Protein AF-A0AAV2R2D6-F1 (afdb_monomer_lite)

Foldseek 3Di:
DPPPVVVVVVVVVVVVVVVVVVVVVPPPPPVVLPWAKEAFDDPVCVVVVHRIDTESAKKKWKFWCDPVRDTDIGIYDDYPVCNPPCVQVLDDDPPDPPVTRMDMHIGDHHHPNVPDDDDDPPDPPPPDDDDCPVVVVVDPDPVVVCVVVVPPPPVPVVVVVVVVVVVVVVVVVVVVVVVVVVVVVVVVVVVVVVVVVVVVVVVVVVVVVVVVPPDPPDDDDDDDDDDDDDDPDDDDDDDDDDDDDDDDDDD

Radius of gyration: 40.58 Å; chains: 1; bounding box: 84×56×112 Å

Structure (mmCIF, N/CA/C/O backbone):
data_AF-A0AAV2R2D6-F1
#
_entry.id   AF-A0AAV2R2D6-F1
#
loop_
_atom_site.group_PDB
_atom_site.id
_atom_site.type_symbol
_atom_site.label_atom_id
_atom_site.label_alt_id
_atom_site.label_comp_id
_atom_site.label_asym_id
_atom_site.label_entity_id
_atom_site.label_seq_id
_atom_site.pdbx_PDB_ins_code
_atom_site.Cartn_x
_atom_site.Cartn_y
_atom_site.Cartn_z
_atom_site.occupancy
_atom_site.B_iso_or_equiv
_atom_site.auth_seq_id
_atom_site.auth_comp_id
_atom_site.auth_asym_id
_atom_site.auth_atom_id
_atom_site.pdbx_PDB_model_num
ATOM 1 N N . MET A 1 1 ? -17.865 8.663 60.305 1.00 49.72 1 MET A N 1
ATOM 2 C CA . MET A 1 1 ? -17.189 9.210 59.103 1.00 49.72 1 MET A CA 1
ATOM 3 C C . MET A 1 1 ? -16.262 8.213 58.376 1.00 49.72 1 MET A C 1
ATOM 5 O O . MET A 1 1 ? -15.616 8.616 57.426 1.00 49.72 1 MET A O 1
ATOM 9 N N . LYS A 1 2 ? -16.235 6.907 58.712 1.00 50.75 2 LYS A N 1
ATOM 10 C CA . LYS A 1 2 ? -15.350 5.914 58.053 1.00 50.75 2 LYS A CA 1
ATOM 11 C C . LYS A 1 2 ? -15.882 5.314 56.734 1.00 50.75 2 LYS A C 1
ATOM 13 O O . LYS A 1 2 ? -15.111 4.752 55.972 1.00 50.75 2 LYS A O 1
ATOM 18 N N . ASN A 1 3 ? -17.163 5.502 56.407 1.00 47.19 3 ASN A N 1
ATOM 19 C CA . ASN A 1 3 ? -17.785 4.845 55.244 1.00 47.19 3 ASN A CA 1
ATOM 20 C C . ASN A 1 3 ? -17.659 5.631 53.923 1.00 47.19 3 ASN A C 1
ATOM 22 O O . ASN A 1 3 ? -18.169 5.184 52.902 1.00 47.19 3 ASN A O 1
ATOM 26 N N . PHE A 1 4 ? -17.008 6.800 53.921 1.00 48.88 4 PHE A N 1
ATOM 27 C CA . PHE A 1 4 ? -16.837 7.608 52.704 1.00 48.88 4 PHE A CA 1
ATOM 28 C C . PHE A 1 4 ? -15.591 7.226 51.887 1.00 48.88 4 PHE A C 1
ATOM 30 O O . PHE A 1 4 ? -15.548 7.506 50.695 1.00 48.88 4 PHE A O 1
ATOM 37 N N . LEU A 1 5 ? -14.621 6.533 52.494 1.00 51.28 5 LEU A N 1
ATOM 38 C CA . LEU A 1 5 ? -13.375 6.125 51.830 1.00 51.28 5 LEU A CA 1
ATOM 39 C C . LEU A 1 5 ? -13.509 4.852 50.979 1.00 51.28 5 LEU A C 1
ATOM 41 O O . LEU A 1 5 ? -12.667 4.606 50.127 1.00 51.28 5 LEU A O 1
ATOM 45 N N . PHE A 1 6 ? -14.570 4.060 51.159 1.00 50.72 6 PHE A N 1
ATOM 46 C CA . PHE A 1 6 ? -14.743 2.809 50.407 1.00 50.72 6 PHE A CA 1
ATOM 47 C C . PHE A 1 6 ? -15.426 2.991 49.043 1.00 50.72 6 PHE A C 1
ATOM 49 O O . PHE A 1 6 ? -15.303 2.141 48.168 1.00 50.72 6 PHE A O 1
ATOM 56 N N . VAL A 1 7 ? -16.127 4.109 48.832 1.00 53.28 7 VAL A N 1
ATOM 57 C CA . VAL A 1 7 ? -16.885 4.348 47.590 1.00 53.28 7 VAL A CA 1
ATOM 58 C C . VAL A 1 7 ? -15.998 4.937 46.482 1.00 53.28 7 VAL A C 1
ATOM 60 O O . VAL A 1 7 ? -16.280 4.738 45.304 1.00 53.28 7 VAL A O 1
ATOM 63 N N . SER A 1 8 ? -14.886 5.599 46.824 1.00 55.88 8 SER A N 1
ATOM 64 C CA . SER A 1 8 ? -13.966 6.173 45.830 1.00 55.88 8 SER A CA 1
ATOM 65 C C . SER A 1 8 ? -13.139 5.115 45.092 1.00 55.88 8 SER A C 1
ATOM 67 O O . SER A 1 8 ? -12.867 5.287 43.907 1.00 55.88 8 SER A O 1
ATOM 69 N N . GLY A 1 9 ? -12.789 4.000 45.743 1.00 61.91 9 GLY A N 1
ATOM 70 C CA . GLY A 1 9 ? -11.974 2.944 45.130 1.00 61.91 9 GLY A CA 1
ATOM 71 C C . GLY A 1 9 ? -12.671 2.232 43.967 1.00 61.91 9 GLY A C 1
ATOM 72 O O . GLY A 1 9 ? -12.052 1.969 42.940 1.00 61.91 9 GLY A O 1
ATOM 73 N N . SER A 1 10 ? -13.979 1.985 44.081 1.00 69.12 10 SER A N 1
ATOM 74 C CA . SER A 1 10 ? -14.749 1.314 43.022 1.00 69.12 10 SER A CA 1
ATOM 75 C C . SER A 1 10 ? -14.896 2.184 41.769 1.00 69.12 10 SER A C 1
ATOM 77 O O . SER A 1 10 ? -14.828 1.664 40.655 1.00 69.12 10 SER A O 1
ATOM 79 N N . LEU A 1 11 ? -15.011 3.508 41.926 1.00 74.75 11 LEU A N 1
ATOM 80 C CA . LEU A 1 11 ? -15.134 4.420 40.788 1.00 74.75 11 LEU A CA 1
ATOM 81 C C . LEU A 1 11 ? -13.857 4.442 39.933 1.00 74.75 11 LEU A C 1
ATOM 83 O O . LEU A 1 11 ? -13.942 4.445 38.708 1.00 74.75 11 LEU A O 1
ATOM 87 N N . TRP A 1 12 ? -12.684 4.394 40.573 1.00 76.19 12 TRP A N 1
ATOM 88 C CA . TRP A 1 12 ? -11.391 4.336 39.884 1.00 76.19 12 TRP A CA 1
ATOM 89 C C . TRP A 1 12 ? -11.207 3.036 39.098 1.00 76.19 12 TRP A C 1
ATOM 91 O O . TRP A 1 12 ? -10.708 3.072 37.977 1.00 76.19 12 TRP A O 1
ATOM 101 N N . VAL A 1 13 ? -11.667 1.902 39.633 1.00 82.00 13 VAL A N 1
ATOM 102 C CA . VAL A 1 13 ? -11.611 0.610 38.926 1.00 82.00 13 VAL A CA 1
ATOM 103 C C . VAL A 1 13 ? -12.529 0.609 37.699 1.00 82.00 13 VAL A C 1
ATOM 105 O O . VAL A 1 13 ? -12.135 0.127 36.636 1.00 82.00 13 VAL A O 1
ATOM 108 N N . HIS A 1 14 ? -13.724 1.199 37.798 1.00 81.50 14 HIS A N 1
ATOM 109 C CA . HIS A 1 14 ? -14.630 1.335 36.652 1.00 81.50 14 HIS A CA 1
ATOM 110 C C . HIS A 1 14 ? -14.113 2.319 35.594 1.00 81.50 14 HIS A C 1
ATOM 112 O O . HIS A 1 14 ? -14.227 2.046 34.401 1.00 81.50 14 HIS A O 1
ATOM 118 N N . LEU A 1 15 ? -13.473 3.420 36.001 1.00 83.88 15 LEU A N 1
ATOM 119 C CA . LEU A 1 15 ? -12.826 4.348 35.067 1.00 83.88 15 LEU A CA 1
ATOM 120 C C . LEU A 1 15 ? -11.635 3.700 34.352 1.00 83.88 15 LEU A C 1
ATOM 122 O O . LEU A 1 15 ? -11.504 3.844 33.140 1.00 83.88 15 LEU A O 1
ATOM 126 N N . LEU A 1 16 ? -10.798 2.950 35.076 1.00 84.00 16 LEU A N 1
ATOM 127 C CA . LEU A 1 16 ? -9.648 2.250 34.500 1.00 84.00 16 LEU A CA 1
ATOM 128 C C . LEU A 1 16 ? -10.092 1.153 33.523 1.00 84.00 16 LEU A C 1
ATOM 130 O O . LEU A 1 16 ? -9.510 1.007 32.454 1.00 84.00 16 LEU A O 1
ATOM 134 N N . THR A 1 17 ? -11.145 0.403 33.859 1.00 86.25 17 THR A N 1
ATOM 135 C CA . THR A 1 17 ? -11.694 -0.633 32.968 1.00 86.25 17 THR A CA 1
ATOM 136 C C . THR A 1 17 ? -12.357 -0.039 31.732 1.00 86.25 17 THR A C 1
ATOM 138 O O . THR A 1 17 ? -12.144 -0.570 30.648 1.00 86.25 17 THR A O 1
ATOM 141 N N . LEU A 1 18 ? -13.078 1.081 31.844 1.00 86.06 18 LEU A N 1
ATOM 142 C CA . LEU A 1 18 ? -13.613 1.797 30.680 1.00 86.06 18 LEU A CA 1
ATOM 143 C C . LEU A 1 18 ? -12.504 2.391 29.805 1.00 86.06 18 LEU A C 1
ATOM 145 O O . LEU A 1 18 ? -12.594 2.296 28.586 1.00 86.06 18 LEU A O 1
ATOM 149 N N . LEU A 1 19 ? -11.443 2.942 30.400 1.00 86.12 19 LEU A N 1
ATOM 150 C CA . LEU A 1 19 ? -10.283 3.454 29.666 1.00 86.12 19 LEU A CA 1
ATOM 151 C C . LEU A 1 19 ? -9.553 2.328 28.920 1.00 86.12 19 LEU A C 1
ATOM 153 O O . LEU A 1 19 ? -9.234 2.472 27.745 1.00 86.12 19 LEU A O 1
ATOM 157 N N . LEU A 1 20 ? -9.330 1.187 29.577 1.00 83.31 20 LEU A N 1
ATOM 158 C CA . LEU A 1 20 ? -8.730 0.006 28.953 1.00 83.31 20 LEU A CA 1
ATOM 159 C C . LEU A 1 20 ? -9.636 -0.577 27.864 1.00 83.31 20 LEU A C 1
ATOM 161 O O . LEU A 1 20 ? -9.144 -0.961 26.807 1.00 83.31 20 LEU A O 1
ATOM 165 N N . LEU A 1 21 ? -10.953 -0.593 28.076 1.00 84.62 21 LEU A N 1
ATOM 166 C CA . LEU A 1 21 ? -11.917 -1.016 27.065 1.00 84.62 21 LEU A CA 1
ATOM 167 C C . LEU A 1 21 ? -11.911 -0.061 25.864 1.00 84.62 21 LEU A C 1
ATOM 169 O O . LEU A 1 21 ? -11.934 -0.529 24.734 1.00 84.62 21 LEU A O 1
ATOM 173 N N . GLN A 1 22 ? -11.795 1.253 26.077 1.00 82.25 22 GLN A N 1
ATOM 174 C CA . GLN A 1 22 ? -11.615 2.234 25.001 1.00 82.25 22 GLN A CA 1
ATOM 175 C C . GLN A 1 22 ? -10.269 2.074 24.282 1.00 82.25 22 GLN A C 1
ATOM 177 O O . GLN A 1 22 ? -10.226 2.217 23.068 1.00 82.25 22 GLN A O 1
ATOM 182 N N . LEU A 1 23 ? -9.189 1.715 24.981 1.00 77.56 23 LEU A N 1
ATOM 183 C CA . LEU A 1 23 ? -7.892 1.371 24.378 1.00 77.56 23 LEU A CA 1
ATOM 184 C C . LEU A 1 23 ? -7.934 0.084 23.545 1.00 77.56 23 LEU A C 1
ATOM 186 O O . LEU A 1 23 ? -7.229 -0.008 22.545 1.00 77.56 23 LEU A O 1
ATOM 190 N N . MET A 1 24 ? -8.778 -0.877 23.920 1.00 77.62 24 MET A N 1
ATOM 191 C CA . MET A 1 24 ? -9.007 -2.107 23.152 1.00 77.62 24 MET A CA 1
ATOM 192 C C . MET A 1 24 ? -10.008 -1.918 22.000 1.00 77.62 24 MET A C 1
ATOM 194 O O . MET A 1 24 ? -9.921 -2.620 20.997 1.00 77.62 24 MET A O 1
ATOM 198 N N . LEU A 1 25 ? -10.958 -0.987 22.144 1.00 69.00 25 LEU A N 1
ATOM 199 C CA . LEU A 1 25 ? -11.963 -0.636 21.133 1.00 69.00 25 LEU A CA 1
ATOM 200 C C . LEU A 1 25 ? -11.506 0.467 20.181 1.00 69.00 25 LEU A C 1
ATOM 202 O O . LEU A 1 25 ? -12.147 0.658 19.151 1.00 69.00 25 LEU A O 1
ATOM 206 N N . LEU A 1 26 ? -10.422 1.183 20.498 1.00 63.88 26 LEU A N 1
ATOM 207 C CA . LEU A 1 26 ? -9.693 1.990 19.530 1.00 63.88 26 LEU A CA 1
ATOM 208 C C . LEU A 1 26 ? -9.318 1.021 18.409 1.00 63.88 26 LEU A C 1
ATOM 210 O O . LEU A 1 26 ? -8.494 0.134 18.652 1.00 63.88 26 LEU A O 1
ATOM 214 N N . PRO A 1 27 ? -9.952 1.116 17.222 1.00 54.03 27 PRO A N 1
ATOM 215 C CA . PRO A 1 27 ? -9.660 0.207 16.135 1.00 54.03 27 PRO A CA 1
ATOM 216 C C . PRO A 1 27 ? -8.172 0.358 15.895 1.00 54.03 27 PRO A C 1
ATOM 218 O O . PRO A 1 27 ? -7.718 1.438 15.508 1.00 54.03 27 PRO A O 1
ATOM 221 N N . LYS A 1 28 ? -7.414 -0.695 16.234 1.00 48.34 28 LYS A N 1
ATOM 222 C CA . LYS A 1 28 ? -5.985 -0.811 15.958 1.00 48.34 28 LYS A CA 1
ATOM 223 C C . LYS A 1 28 ? -5.874 -0.342 14.530 1.00 48.34 28 LYS A C 1
ATOM 225 O O . LYS A 1 28 ? -6.477 -1.008 13.694 1.00 48.34 28 LYS A O 1
ATOM 230 N N . ARG A 1 29 ? -5.308 0.858 14.318 1.00 45.66 29 ARG A N 1
ATOM 231 C CA . ARG A 1 29 ? -5.421 1.625 13.075 1.00 45.66 29 ARG A CA 1
ATOM 232 C C . ARG A 1 29 ? -5.030 0.659 11.983 1.00 45.66 29 ARG A C 1
ATOM 234 O O . ARG A 1 29 ? -3.848 0.390 11.790 1.00 45.66 29 ARG A O 1
ATOM 241 N N . SER A 1 30 ? -6.042 0.038 11.391 1.00 46.09 30 SER A N 1
ATOM 242 C CA . SER A 1 30 ? -5.882 -0.917 10.330 1.00 46.09 30 SER A CA 1
ATOM 243 C C . SER A 1 30 ? -5.518 0.028 9.224 1.00 46.09 30 SER A C 1
ATOM 245 O O . SER A 1 30 ? -6.387 0.617 8.583 1.00 46.09 30 SER A O 1
ATOM 247 N N . SER A 1 31 ? -4.217 0.286 9.102 1.00 54.03 31 SER A N 1
ATOM 248 C CA . SER A 1 31 ? -3.610 0.516 7.816 1.00 54.03 31 SER A CA 1
ATOM 249 C C . SER A 1 31 ? -4.095 -0.666 7.006 1.00 54.03 31 SER A C 1
ATOM 251 O O . SER A 1 31 ? -3.511 -1.743 7.051 1.00 54.03 31 SER A O 1
ATOM 253 N N . GLN A 1 32 ? -5.277 -0.503 6.417 1.00 53.16 32 GLN A N 1
ATOM 254 C CA . GLN A 1 32 ? -5.781 -1.360 5.384 1.00 53.16 32 GLN A CA 1
ATOM 255 C C . GLN A 1 32 ? -4.777 -1.097 4.287 1.00 53.16 32 GLN A C 1
ATOM 257 O O . GLN A 1 32 ? -4.858 -0.089 3.584 1.00 53.16 32 GLN A O 1
ATOM 262 N N . GLU A 1 33 ? -3.712 -1.890 4.351 1.00 66.56 33 GLU A N 1
ATOM 263 C CA . GLU A 1 33 ? -2.525 -1.776 3.541 1.00 66.56 33 GLU A CA 1
ATOM 264 C C . GLU A 1 33 ? -3.068 -1.859 2.130 1.00 66.56 33 GLU A C 1
ATOM 266 O O . GLU A 1 33 ? -3.615 -2.887 1.725 1.00 66.56 33 GLU A O 1
ATOM 271 N N . ARG A 1 34 ? -3.119 -0.711 1.450 1.00 80.56 34 ARG A N 1
ATOM 272 C CA . ARG A 1 34 ? -3.711 -0.651 0.122 1.00 80.56 34 ARG A CA 1
ATOM 273 C C . ARG A 1 34 ? -2.795 -1.486 -0.755 1.00 80.56 34 ARG A C 1
ATOM 275 O O . ARG A 1 34 ? -1.711 -1.040 -1.111 1.00 80.56 34 ARG A O 1
ATOM 282 N N . LEU A 1 35 ? -3.217 -2.718 -1.024 1.00 92.62 35 LEU A N 1
ATOM 283 C CA . LEU A 1 35 ? -2.518 -3.635 -1.905 1.00 92.62 35 LEU A CA 1
ATOM 284 C C . LEU A 1 35 ? -2.496 -3.004 -3.296 1.00 92.62 35 LEU A C 1
ATOM 286 O O . LEU A 1 35 ? -3.525 -2.870 -3.952 1.00 92.62 35 LEU A O 1
ATOM 290 N N . LEU A 1 36 ? -1.313 -2.587 -3.714 1.00 94.06 36 LEU A N 1
ATOM 291 C CA . LEU A 1 36 ? -0.995 -2.033 -5.012 1.00 94.06 36 LEU A CA 1
ATOM 292 C C . LEU A 1 36 ? -0.901 -3.157 -6.040 1.00 94.06 36 LEU A C 1
ATOM 294 O O . LEU A 1 36 ? -0.151 -4.111 -5.848 1.00 94.06 36 LEU A O 1
ATOM 298 N N . THR A 1 37 ? -1.619 -3.037 -7.150 1.00 97.69 37 THR A N 1
ATOM 299 C CA . THR A 1 37 ? -1.523 -3.976 -8.279 1.00 97.69 37 THR A CA 1
ATOM 300 C C . THR A 1 37 ? -0.534 -3.433 -9.302 1.00 97.69 37 THR A C 1
ATOM 302 O O . THR A 1 37 ? -0.629 -2.263 -9.657 1.00 97.69 37 THR A O 1
ATOM 305 N N . CYS A 1 38 ? 0.378 -4.256 -9.807 1.00 98.12 38 CYS A N 1
ATOM 306 C CA . CYS A 1 38 ? 1.390 -3.879 -10.797 1.00 98.12 38 CYS A CA 1
ATOM 307 C C . CYS A 1 38 ? 1.379 -4.849 -11.979 1.00 98.12 38 CYS A C 1
ATOM 309 O O . CYS A 1 38 ? 1.021 -6.016 -11.816 1.00 98.12 38 CYS A O 1
ATOM 311 N N . VAL A 1 39 ? 1.847 -4.406 -13.148 1.00 98.25 39 VAL A N 1
ATOM 312 C CA . VAL A 1 39 ? 2.144 -5.312 -14.268 1.00 98.25 39 VAL A CA 1
ATOM 313 C C . VAL A 1 39 ? 3.372 -6.147 -13.919 1.00 98.25 39 VAL A C 1
ATOM 315 O O . VAL A 1 39 ? 4.360 -5.614 -13.403 1.00 98.25 39 VAL A O 1
ATOM 318 N N . CYS A 1 40 ? 3.328 -7.444 -14.213 1.00 97.94 40 CYS A N 1
ATOM 319 C CA . CYS A 1 40 ? 4.431 -8.360 -13.971 1.00 97.94 40 CYS A CA 1
ATOM 320 C C . CYS A 1 40 ? 4.853 -9.084 -15.251 1.00 97.94 40 CYS A C 1
ATOM 322 O O . CYS A 1 40 ? 4.057 -9.767 -15.885 1.00 97.94 40 CYS A O 1
ATOM 324 N N . THR A 1 41 ? 6.132 -8.963 -15.607 1.00 96.75 41 THR A N 1
ATOM 325 C CA . THR A 1 41 ? 6.754 -9.695 -16.726 1.00 96.75 41 THR A CA 1
ATOM 326 C C . THR A 1 41 ? 7.966 -10.510 -16.279 1.00 96.75 41 THR A C 1
ATOM 328 O O . THR A 1 41 ? 8.763 -10.951 -17.103 1.00 96.75 41 THR A O 1
ATOM 331 N N . THR A 1 42 ? 8.131 -10.710 -14.967 1.00 95.19 42 THR A N 1
ATOM 332 C CA . THR A 1 42 ? 9.204 -11.556 -14.432 1.00 95.19 42 THR A CA 1
ATOM 333 C C . THR A 1 42 ? 9.000 -13.029 -14.818 1.00 95.19 42 THR A C 1
ATOM 335 O O . THR A 1 42 ? 7.853 -13.462 -14.963 1.00 95.19 42 THR A O 1
ATOM 338 N N . PRO A 1 43 ? 10.077 -13.836 -14.904 1.00 94.38 43 PRO A N 1
ATOM 339 C CA . PRO A 1 43 ? 9.963 -15.274 -15.159 1.00 94.38 43 PRO A CA 1
ATOM 340 C C . PRO A 1 43 ? 9.082 -16.003 -14.138 1.00 94.38 43 PRO A C 1
ATOM 342 O O . PRO A 1 43 ? 8.404 -16.962 -14.485 1.00 94.38 43 PRO A O 1
ATOM 345 N N . LEU A 1 44 ? 9.057 -15.525 -12.888 1.00 94.81 44 LEU A N 1
ATOM 346 C CA . LEU A 1 44 ? 8.205 -16.074 -11.835 1.00 94.81 44 LEU A CA 1
ATOM 347 C C . LEU A 1 44 ? 6.717 -15.896 -12.166 1.00 94.81 44 LEU A C 1
ATOM 349 O O . LEU A 1 44 ? 5.961 -16.857 -12.103 1.00 94.81 44 LEU A O 1
ATOM 353 N N . CYS A 1 45 ? 6.308 -14.688 -12.564 1.00 96.38 45 CYS A N 1
ATOM 354 C CA . CYS A 1 45 ? 4.926 -14.414 -12.962 1.00 96.38 45 CYS A CA 1
ATOM 355 C C . CYS A 1 45 ? 4.542 -15.179 -14.238 1.00 96.38 45 CYS A C 1
ATOM 357 O O . CYS A 1 45 ? 3.460 -15.753 -14.311 1.00 96.38 45 CYS A O 1
ATOM 359 N N . GLN A 1 46 ? 5.463 -15.285 -15.205 1.00 96.81 46 GLN A N 1
ATOM 360 C CA . GLN A 1 46 ? 5.253 -16.085 -16.416 1.00 96.81 46 GLN A CA 1
ATOM 361 C C . GLN A 1 46 ? 5.062 -17.576 -16.107 1.00 96.81 46 GLN A C 1
ATOM 363 O O . GLN A 1 46 ? 4.173 -18.200 -16.678 1.00 96.81 46 GLN A O 1
ATOM 368 N N . ALA A 1 47 ? 5.846 -18.137 -15.181 1.00 97.44 47 ALA A N 1
ATOM 369 C CA . ALA A 1 47 ? 5.709 -19.529 -14.752 1.00 97.44 47 ALA A CA 1
ATOM 370 C C . ALA A 1 47 ? 4.370 -19.803 -14.045 1.00 97.44 47 ALA A C 1
ATOM 372 O O . ALA A 1 47 ? 3.846 -20.910 -14.140 1.00 97.44 47 ALA A O 1
ATOM 373 N N . LEU A 1 48 ? 3.810 -18.796 -13.369 1.00 97.56 48 LEU A N 1
ATOM 374 C CA . LEU A 1 48 ? 2.494 -18.862 -12.727 1.00 97.56 48 LEU A CA 1
ATOM 375 C C . LEU A 1 48 ? 1.331 -18.556 -13.688 1.00 97.56 48 LEU A C 1
ATOM 377 O O . LEU A 1 48 ? 0.176 -18.747 -13.320 1.00 97.56 48 LEU A O 1
ATOM 381 N N . GLY A 1 49 ? 1.609 -18.095 -14.913 1.00 97.75 49 GLY A N 1
ATOM 382 C CA . GLY A 1 49 ? 0.577 -17.643 -15.850 1.00 97.75 49 GLY A CA 1
ATOM 383 C C . GLY A 1 49 ? -0.093 -16.327 -15.436 1.00 97.75 49 GLY A C 1
ATOM 384 O O . GLY A 1 49 ? -1.195 -16.027 -15.889 1.00 97.75 49 GLY A O 1
ATOM 385 N N . GLU A 1 50 ? 0.559 -15.536 -14.584 1.00 98.06 50 GLU A N 1
ATOM 386 C CA . GLU A 1 50 ? 0.048 -14.263 -14.081 1.00 98.06 50 GLU A CA 1
ATOM 387 C C . GLU A 1 50 ? 0.697 -13.087 -14.825 1.00 98.06 50 GLU A C 1
ATOM 389 O O . GLU A 1 50 ? 1.916 -13.016 -14.981 1.00 98.06 50 GLU A O 1
ATOM 394 N N . SER A 1 51 ? -0.113 -12.123 -15.270 1.00 97.69 51 SER A N 1
ATOM 395 C CA . SER A 1 51 ? 0.361 -10.877 -15.899 1.00 97.69 51 SER A CA 1
ATOM 396 C C . SER A 1 51 ? 0.455 -9.704 -14.919 1.00 97.69 51 SER A C 1
ATOM 398 O O . SER A 1 51 ? 0.946 -8.625 -15.262 1.00 97.69 51 SER A O 1
ATOM 400 N N . THR A 1 52 ? -0.006 -9.904 -13.685 1.00 98.25 52 THR A N 1
ATOM 401 C CA . THR A 1 52 ? -0.065 -8.886 -12.636 1.00 98.25 52 THR A CA 1
ATOM 402 C C . THR A 1 52 ? 0.385 -9.456 -11.305 1.00 98.25 52 THR A C 1
ATOM 404 O O . THR A 1 52 ? 0.187 -10.634 -11.044 1.00 98.25 52 THR A O 1
ATOM 407 N N . CYS A 1 53 ? 0.929 -8.609 -10.438 1.00 97.69 53 CYS A N 1
ATOM 408 C CA . CYS A 1 53 ? 1.262 -8.957 -9.059 1.00 97.69 53 CYS A CA 1
ATOM 409 C C . CYS A 1 53 ? 0.697 -7.904 -8.095 1.00 97.69 53 CYS A C 1
ATOM 411 O O . CYS A 1 53 ? 0.435 -6.767 -8.496 1.00 97.69 53 CYS A O 1
ATOM 413 N N . THR A 1 54 ? 0.519 -8.265 -6.823 1.00 96.81 54 THR A N 1
ATOM 414 C CA . THR A 1 54 ? 0.057 -7.347 -5.769 1.00 96.81 54 THR A CA 1
ATOM 415 C C . THR A 1 54 ? 1.124 -7.132 -4.702 1.00 96.81 54 THR A C 1
ATOM 417 O O . THR A 1 54 ? 1.777 -8.085 -4.281 1.00 96.81 54 THR A O 1
ATOM 420 N N . THR A 1 55 ? 1.290 -5.900 -4.224 1.00 94.56 55 THR A N 1
ATOM 421 C CA . THR A 1 55 ? 2.248 -5.550 -3.166 1.00 94.56 55 THR A CA 1
ATOM 422 C C . THR A 1 55 ? 1.754 -4.414 -2.280 1.00 94.56 55 THR A C 1
ATOM 424 O O . THR A 1 55 ? 0.985 -3.576 -2.718 1.00 94.56 55 THR A O 1
ATOM 427 N N . ALA A 1 56 ? 2.224 -4.341 -1.039 1.00 92.00 56 ALA A N 1
ATOM 428 C CA . ALA A 1 56 ? 2.010 -3.185 -0.169 1.00 92.00 56 ALA A CA 1
ATOM 429 C C . ALA A 1 56 ? 2.963 -2.005 -0.465 1.00 92.00 56 ALA A C 1
ATOM 431 O O . ALA A 1 56 ? 2.816 -0.936 0.122 1.00 92.00 56 ALA A O 1
ATOM 432 N N . SER A 1 57 ? 3.971 -2.197 -1.329 1.00 91.44 57 SER A N 1
ATOM 433 C CA . SER A 1 57 ? 5.063 -1.239 -1.528 1.00 91.44 57 SER A CA 1
ATOM 434 C C . SER A 1 57 ? 4.960 -0.441 -2.832 1.00 91.44 57 SER A C 1
ATOM 436 O O . SER A 1 57 ? 4.251 0.559 -2.908 1.00 91.44 57 SER A O 1
ATOM 438 N N . LYS A 1 58 ? 5.721 -0.835 -3.854 1.00 93.69 58 LYS A N 1
ATOM 439 C CA . LYS A 1 58 ? 5.911 -0.122 -5.117 1.00 93.69 58 LYS A CA 1
ATOM 440 C C . LYS A 1 58 ? 6.002 -1.106 -6.278 1.00 93.69 58 LYS A C 1
ATOM 442 O O . LYS A 1 58 ? 6.507 -2.224 -6.133 1.00 93.69 58 LYS A O 1
ATOM 447 N N . CYS A 1 59 ? 5.575 -0.650 -7.446 1.00 96.12 59 CYS A N 1
ATOM 448 C CA . CYS A 1 59 ? 5.851 -1.305 -8.716 1.00 96.12 59 CYS A CA 1
ATOM 449 C C . CYS A 1 59 ? 7.234 -0.888 -9.226 1.00 96.12 59 CYS A C 1
ATOM 451 O O . CYS A 1 59 ? 7.703 0.213 -8.920 1.00 96.12 59 CYS A O 1
ATOM 453 N N . TYR A 1 60 ? 7.862 -1.734 -10.040 1.00 95.75 60 TYR A N 1
ATOM 454 C CA . TYR A 1 60 ? 9.100 -1.393 -10.741 1.00 95.75 60 TYR A CA 1
ATOM 455 C C . TYR A 1 60 ? 9.043 -1.726 -12.234 1.00 95.75 60 TYR A C 1
ATOM 457 O O . TYR A 1 60 ? 8.306 -2.624 -12.663 1.00 95.75 60 TYR A O 1
ATOM 465 N N . SER A 1 61 ? 9.848 -0.996 -13.004 1.00 96.12 61 SER A N 1
ATOM 466 C CA . SER A 1 61 ? 10.194 -1.262 -14.401 1.00 96.12 61 SER A CA 1
ATOM 467 C C . SER A 1 61 ? 11.717 -1.196 -14.530 1.00 96.12 61 SER A C 1
ATOM 469 O O . SER A 1 61 ? 12.329 -0.204 -14.132 1.00 96.12 61 SER A O 1
ATOM 471 N N . GLN A 1 62 ? 12.331 -2.272 -15.014 1.00 94.19 62 GLN A N 1
ATOM 472 C CA . GLN A 1 62 ? 13.777 -2.438 -15.125 1.00 94.19 62 GLN A CA 1
ATOM 473 C C . GLN A 1 62 ? 14.172 -2.675 -16.579 1.00 94.19 62 GLN A C 1
ATOM 475 O O . GLN A 1 62 ? 13.6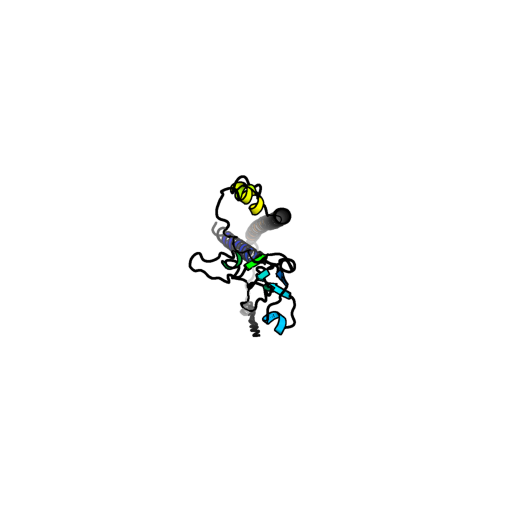44 -3.578 -17.226 1.00 94.19 62 GLN A O 1
ATOM 480 N N . LEU A 1 63 ? 15.148 -1.914 -17.059 1.00 93.06 63 LEU A N 1
ATOM 481 C CA . LEU A 1 63 ? 15.833 -2.155 -18.320 1.00 93.06 63 LEU A CA 1
ATOM 482 C C . LEU A 1 63 ? 17.189 -2.791 -18.018 1.00 93.06 63 LEU A C 1
ATOM 484 O O . LEU A 1 63 ? 18.031 -2.177 -17.356 1.00 93.06 63 LEU A O 1
ATOM 488 N N . LEU A 1 64 ? 17.385 -4.023 -18.482 1.00 87.50 64 LEU A N 1
ATOM 489 C CA . LEU A 1 64 ? 18.660 -4.720 -18.367 1.00 87.50 64 LEU A CA 1
ATOM 490 C C . LEU A 1 64 ? 19.250 -4.890 -19.762 1.00 87.50 64 LEU A C 1
ATOM 492 O O . LEU A 1 64 ? 18.681 -5.600 -20.587 1.00 87.50 64 LEU A O 1
ATOM 496 N N . ASP A 1 65 ? 20.383 -4.241 -20.006 1.00 84.19 65 ASP A N 1
ATOM 497 C CA . ASP A 1 65 ? 21.125 -4.420 -21.247 1.00 84.19 65 ASP A CA 1
ATOM 498 C C . ASP A 1 65 ? 21.836 -5.780 -21.216 1.00 84.19 65 ASP A C 1
ATOM 500 O O . ASP A 1 65 ? 22.738 -6.014 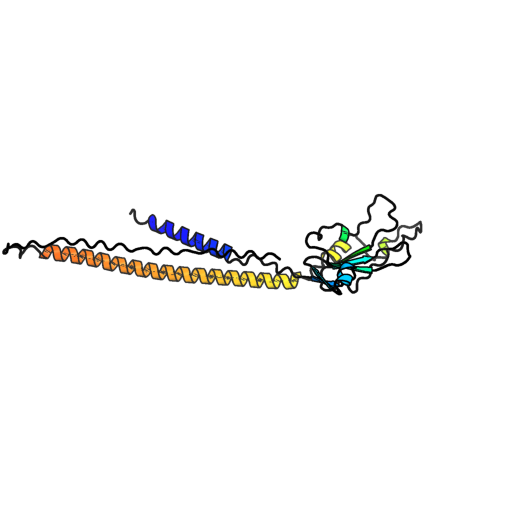-20.399 1.00 84.19 65 ASP A O 1
ATOM 504 N N . ARG A 1 66 ? 21.368 -6.724 -22.040 1.00 81.88 66 ARG A N 1
ATOM 505 C CA . ARG A 1 66 ? 22.036 -8.017 -22.202 1.00 81.88 66 ARG A CA 1
ATOM 506 C C . ARG A 1 66 ? 23.103 -7.886 -23.276 1.00 81.88 66 ARG A C 1
ATOM 508 O O . ARG A 1 66 ? 22.879 -7.281 -24.315 1.00 81.88 66 ARG A O 1
ATOM 515 N N . GLN A 1 67 ? 24.227 -8.567 -23.064 1.00 83.38 67 GLN A N 1
ATOM 516 C CA . GLN A 1 67 ? 25.330 -8.615 -24.032 1.00 83.38 67 GLN A CA 1
ATOM 517 C C . GLN A 1 67 ? 24.903 -9.165 -25.407 1.00 83.38 67 GLN A C 1
ATOM 519 O O . GLN A 1 67 ? 25.553 -8.876 -26.404 1.00 83.38 67 GLN A O 1
ATOM 524 N N . ASP A 1 68 ? 23.781 -9.887 -25.467 1.00 82.94 68 ASP A N 1
ATOM 525 C CA . ASP A 1 68 ? 23.183 -10.421 -26.695 1.00 82.94 68 ASP A CA 1
ATOM 526 C C . ASP A 1 68 ? 22.475 -9.352 -27.560 1.00 82.94 68 ASP A C 1
ATOM 528 O O . ASP A 1 68 ? 21.871 -9.680 -28.580 1.00 82.94 68 ASP A O 1
ATOM 532 N N . GLY A 1 69 ? 22.472 -8.079 -27.144 1.00 76.75 69 GLY A N 1
ATOM 533 C CA . GLY A 1 69 ? 21.821 -6.967 -27.852 1.00 76.75 69 GLY A CA 1
ATOM 534 C C . GLY A 1 69 ? 20.303 -6.884 -27.652 1.00 76.75 69 GLY A C 1
ATOM 535 O O . GLY A 1 69 ? 19.657 -5.953 -28.131 1.00 76.75 69 GLY A O 1
ATOM 536 N N . THR A 1 70 ? 19.706 -7.832 -26.925 1.00 78.75 70 THR A N 1
ATOM 537 C CA . THR A 1 70 ? 18.310 -7.733 -26.485 1.00 78.75 70 THR A CA 1
ATOM 538 C C . THR A 1 70 ? 18.207 -6.819 -25.270 1.00 78.75 70 THR A C 1
ATOM 540 O O . THR A 1 70 ? 18.958 -6.998 -24.311 1.00 78.75 70 THR A O 1
ATOM 543 N N . VAL A 1 71 ? 17.216 -5.928 -25.250 1.00 74.44 71 VAL A N 1
ATOM 544 C CA . VAL A 1 71 ? 16.993 -5.005 -24.128 1.00 74.44 71 VAL A CA 1
ATOM 545 C C . VAL A 1 71 ? 15.639 -5.291 -23.455 1.00 74.44 71 VAL A C 1
ATOM 547 O O . VAL A 1 71 ? 14.677 -4.540 -23.634 1.00 74.44 71 VAL A O 1
ATOM 550 N N . PRO A 1 72 ? 15.490 -6.424 -22.736 1.00 88.12 72 PRO A N 1
ATOM 551 C CA . PRO A 1 72 ? 14.210 -6.801 -22.152 1.00 88.12 72 PRO A CA 1
ATOM 552 C C . PRO A 1 72 ? 13.810 -5.851 -21.016 1.00 88.12 72 PRO A C 1
ATOM 554 O O . PRO A 1 72 ? 14.515 -5.713 -20.014 1.00 88.12 72 PRO A O 1
ATOM 557 N N . ILE A 1 73 ? 12.625 -5.248 -21.144 1.00 93.62 73 ILE A N 1
ATOM 558 C CA . ILE A 1 73 ? 11.984 -4.510 -20.052 1.00 93.62 73 ILE A CA 1
ATOM 559 C C . ILE A 1 73 ? 11.305 -5.515 -19.119 1.00 93.62 73 ILE A C 1
ATOM 561 O O . ILE A 1 73 ? 10.326 -6.175 -19.483 1.00 93.62 73 ILE A O 1
ATOM 565 N N . THR A 1 74 ? 11.806 -5.605 -17.893 1.00 95.31 74 THR A N 1
ATOM 566 C CA . THR A 1 74 ? 11.256 -6.468 -16.845 1.00 95.31 74 THR A CA 1
ATOM 567 C C . THR A 1 74 ? 10.452 -5.635 -15.854 1.00 95.31 74 THR A C 1
ATOM 569 O O . THR A 1 74 ? 10.947 -4.652 -15.314 1.00 95.31 74 THR A O 1
ATOM 572 N N . ARG A 1 75 ? 9.206 -6.029 -15.591 1.00 96.94 75 ARG A N 1
ATOM 573 C CA . ARG A 1 75 ? 8.273 -5.332 -14.696 1.00 96.94 75 ARG A CA 1
ATOM 574 C C . ARG A 1 75 ? 7.855 -6.236 -13.547 1.00 96.94 75 ARG A C 1
ATOM 576 O O . ARG A 1 75 ? 7.724 -7.445 -13.746 1.00 96.94 75 ARG A O 1
ATOM 583 N N . GLY A 1 76 ? 7.598 -5.668 -12.373 1.00 96.56 76 GLY A N 1
ATOM 584 C CA . GLY A 1 76 ? 7.081 -6.442 -11.248 1.00 96.56 76 GLY A CA 1
ATOM 585 C C . GLY A 1 76 ? 6.782 -5.630 -9.993 1.00 96.56 76 GLY A C 1
ATOM 586 O O . GLY A 1 76 ? 6.706 -4.399 -10.015 1.00 96.56 76 GLY A O 1
ATOM 587 N N . CYS A 1 77 ? 6.618 -6.359 -8.892 1.00 96.25 77 CYS A N 1
ATOM 588 C CA . CYS A 1 77 ? 6.322 -5.836 -7.565 1.00 96.25 77 CYS A CA 1
ATOM 589 C C . CYS A 1 77 ? 7.550 -5.932 -6.663 1.00 96.25 77 CYS A C 1
ATOM 591 O O . CYS A 1 77 ? 8.200 -6.976 -6.608 1.00 96.25 77 CYS A O 1
ATOM 593 N N . MET A 1 78 ? 7.839 -4.878 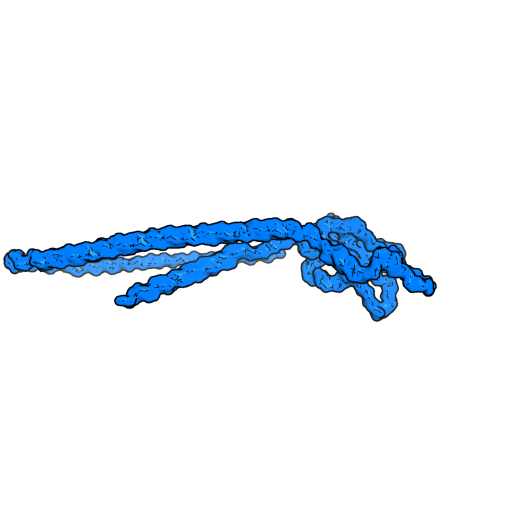-5.903 1.00 93.56 78 MET A N 1
ATOM 594 C CA . MET A 1 78 ? 8.797 -4.968 -4.800 1.00 93.56 78 MET A CA 1
ATOM 595 C C . MET A 1 78 ? 8.150 -5.608 -3.575 1.00 93.56 78 MET A C 1
ATOM 597 O O . MET A 1 78 ? 6.946 -5.485 -3.369 1.00 93.56 78 MET A O 1
ATOM 601 N N . ARG A 1 79 ? 8.933 -6.280 -2.727 1.00 89.38 79 ARG A N 1
ATOM 602 C CA . ARG A 1 79 ? 8.420 -6.821 -1.457 1.00 89.38 79 ARG A CA 1
ATOM 603 C C . ARG A 1 79 ? 8.287 -5.720 -0.401 1.00 89.38 79 ARG A C 1
ATOM 605 O O . ARG A 1 79 ? 9.003 -4.716 -0.440 1.00 89.38 79 ARG A O 1
ATOM 612 N N . ALA A 1 80 ? 7.365 -5.905 0.543 1.00 80.81 80 ALA A N 1
ATOM 613 C CA . ALA A 1 80 ? 7.301 -5.074 1.742 1.00 80.81 80 ALA A CA 1
ATOM 614 C C . ALA A 1 80 ? 8.626 -5.209 2.521 1.00 80.81 80 ALA A C 1
ATOM 616 O O . ALA A 1 80 ? 9.155 -6.311 2.649 1.00 80.81 80 ALA A O 1
ATOM 617 N N . GLY A 1 81 ? 9.201 -4.088 2.964 1.00 76.19 81 GLY A N 1
ATOM 618 C CA . GLY A 1 81 ? 10.535 -4.040 3.585 1.00 76.19 81 GLY A CA 1
ATOM 619 C C . GLY A 1 81 ? 11.691 -3.721 2.627 1.00 76.19 81 GLY A C 1
ATOM 620 O O . GLY A 1 81 ? 12.789 -3.426 3.080 1.00 76.19 81 GLY A O 1
ATOM 621 N N . GLN A 1 82 ? 11.445 -3.694 1.312 1.00 75.50 82 GLN A N 1
ATOM 622 C CA . GLN A 1 82 ? 12.414 -3.229 0.308 1.00 75.50 82 GLN A CA 1
ATOM 623 C C . GLN A 1 82 ? 12.155 -1.769 -0.127 1.00 75.50 82 GLN A C 1
ATOM 625 O O . GLN A 1 82 ? 12.745 -1.296 -1.094 1.00 75.50 82 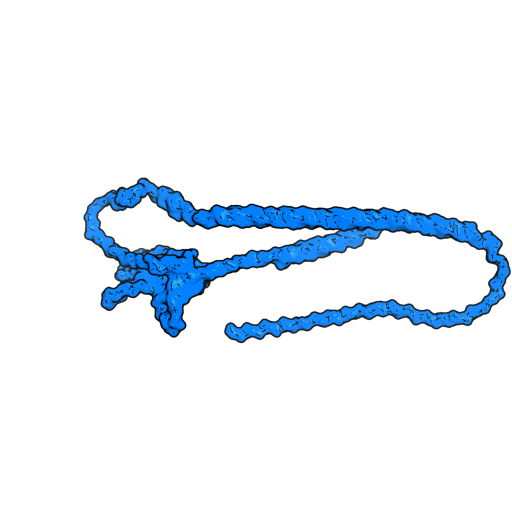GLN A O 1
ATOM 630 N N . LEU A 1 83 ? 11.274 -1.039 0.575 1.00 63.34 83 LEU A N 1
ATOM 631 C CA . LEU A 1 83 ? 10.936 0.360 0.259 1.00 63.34 83 LEU A CA 1
ATOM 632 C C . LEU A 1 83 ? 12.115 1.323 0.436 1.00 63.34 83 LEU A C 1
ATOM 634 O O . LEU A 1 83 ? 12.237 2.256 -0.353 1.00 63.34 83 LEU A O 1
ATOM 638 N N . ASP A 1 84 ? 12.968 1.076 1.432 1.00 63.78 84 ASP A N 1
ATOM 639 C CA . ASP A 1 84 ? 14.157 1.894 1.718 1.00 63.78 84 ASP A CA 1
ATOM 640 C C . ASP A 1 84 ? 15.356 1.488 0.855 1.00 63.78 84 ASP A C 1
ATOM 642 O O . ASP A 1 84 ? 16.477 1.966 1.028 1.00 63.78 84 ASP A O 1
ATOM 646 N N . SER A 1 85 ? 15.147 0.546 -0.064 1.00 61.22 85 SER A N 1
ATOM 647 C CA . SER A 1 85 ? 16.235 -0.018 -0.827 1.00 61.22 85 SER A CA 1
ATOM 648 C C . SER A 1 85 ? 16.676 0.990 -1.882 1.00 61.22 85 SER A C 1
ATOM 650 O O . SER A 1 85 ? 15.924 1.344 -2.792 1.00 61.22 85 SER A O 1
ATOM 652 N N . LEU A 1 86 ? 17.939 1.404 -1.759 1.00 76.06 86 LEU A N 1
ATOM 653 C CA . LEU A 1 86 ? 18.731 2.213 -2.695 1.00 76.06 86 LEU A CA 1
ATOM 654 C C . LEU A 1 86 ? 18.537 1.845 -4.181 1.00 76.06 86 LEU A C 1
ATOM 656 O O . LEU A 1 86 ? 18.850 2.646 -5.057 1.00 76.06 86 LEU A O 1
ATOM 660 N N . LEU A 1 87 ? 17.972 0.669 -4.472 1.00 83.19 87 LEU A N 1
ATOM 661 C CA . LEU A 1 87 ? 17.527 0.235 -5.791 1.00 83.19 87 LEU A CA 1
ATOM 662 C C . LEU A 1 87 ? 16.669 1.289 -6.505 1.00 83.19 87 LEU A C 1
ATOM 664 O O . LEU A 1 87 ? 16.961 1.606 -7.652 1.00 83.19 87 LEU A O 1
ATOM 668 N N . CYS A 1 88 ? 15.657 1.876 -5.852 1.00 88.75 88 CYS A N 1
ATOM 669 C CA . CYS A 1 88 ? 14.789 2.862 -6.517 1.00 88.75 88 CYS A CA 1
ATOM 670 C C . CYS A 1 88 ? 15.458 4.210 -6.778 1.00 88.75 88 CYS A C 1
ATOM 672 O O . CYS A 1 88 ? 14.987 4.963 -7.624 1.00 88.75 88 CYS A O 1
ATOM 674 N N . MET A 1 89 ? 16.538 4.519 -6.059 1.00 85.56 89 MET A N 1
ATOM 675 C CA . MET A 1 89 ? 17.350 5.698 -6.358 1.00 85.56 89 MET A CA 1
ATOM 676 C C . MET A 1 89 ? 18.204 5.484 -7.608 1.00 85.56 89 MET A C 1
ATOM 678 O O . MET A 1 89 ? 18.721 6.455 -8.152 1.00 85.56 89 MET A O 1
ATOM 682 N N . ASN A 1 90 ? 18.354 4.227 -8.049 1.00 83.56 90 ASN A N 1
ATOM 683 C CA . ASN A 1 90 ? 19.103 3.821 -9.230 1.00 83.56 90 ASN A CA 1
ATOM 684 C C . ASN A 1 90 ? 20.498 4.475 -9.317 1.00 83.56 90 ASN A C 1
ATOM 686 O O . ASN A 1 90 ? 20.990 4.804 -10.396 1.00 83.56 90 ASN A O 1
ATOM 690 N N . GLN A 1 91 ? 21.131 4.706 -8.162 1.00 83.12 91 GLN A N 1
ATOM 691 C CA . GLN A 1 91 ? 22.430 5.361 -8.107 1.00 83.12 91 GLN A CA 1
ATOM 692 C C . GLN A 1 91 ? 23.504 4.391 -8.581 1.00 83.12 91 GLN A C 1
ATOM 694 O O . GLN A 1 91 ? 23.767 3.370 -7.942 1.00 83.12 91 GLN A O 1
ATOM 699 N N . ARG A 1 92 ? 24.143 4.735 -9.699 1.00 83.50 92 ARG A N 1
ATOM 700 C CA . ARG A 1 92 ? 25.318 4.018 -10.185 1.00 83.50 92 ARG A CA 1
ATOM 701 C C . ARG A 1 92 ? 26.455 4.182 -9.165 1.00 83.50 92 ARG A C 1
ATOM 703 O O . ARG A 1 92 ? 26.756 5.316 -8.789 1.00 83.50 92 ARG A O 1
ATOM 710 N N . PRO A 1 93 ? 27.108 3.098 -8.716 1.00 81.31 93 PRO A N 1
ATOM 711 C CA . PRO A 1 93 ? 28.235 3.192 -7.804 1.00 81.31 93 PRO A CA 1
ATOM 712 C C . PRO A 1 93 ? 29.363 3.982 -8.467 1.00 81.31 93 PRO A C 1
ATOM 714 O O . PRO A 1 93 ? 29.693 3.757 -9.631 1.00 81.31 93 PRO A O 1
ATOM 717 N N . ALA A 1 94 ? 29.965 4.898 -7.709 1.00 80.06 94 ALA A N 1
ATOM 718 C CA . ALA A 1 94 ? 31.061 5.740 -8.190 1.00 80.06 94 ALA A CA 1
ATOM 719 C C . ALA A 1 94 ? 32.339 4.937 -8.501 1.00 80.06 94 ALA A C 1
ATOM 721 O O . ALA A 1 94 ? 33.213 5.402 -9.231 1.00 80.06 94 ALA A O 1
ATOM 722 N N . VAL A 1 95 ? 32.460 3.731 -7.937 1.00 77.25 95 VAL A N 1
ATOM 723 C CA . VAL A 1 95 ? 33.679 2.925 -7.988 1.00 77.25 95 VAL A CA 1
ATOM 724 C C . VAL A 1 95 ? 33.507 1.791 -8.999 1.00 77.25 95 VAL A C 1
ATOM 726 O O . VAL A 1 95 ? 32.802 0.817 -8.746 1.00 77.25 95 VAL A O 1
ATOM 729 N N . GLY A 1 96 ? 34.180 1.921 -10.142 1.00 69.38 96 GLY A N 1
ATOM 730 C CA . GLY A 1 96 ? 34.274 0.883 -11.170 1.00 69.38 96 GLY A CA 1
ATOM 731 C C . GLY A 1 96 ? 33.489 1.193 -12.445 1.00 69.38 96 GLY A C 1
ATOM 732 O O . GLY A 1 96 ? 32.349 1.654 -12.420 1.00 69.38 96 GLY A O 1
ATOM 733 N N . ARG A 1 97 ? 34.099 0.900 -13.601 1.00 71.12 97 ARG A N 1
ATOM 734 C CA . ARG A 1 97 ? 33.428 0.955 -14.908 1.00 71.12 97 ARG A CA 1
ATOM 735 C C . ARG A 1 97 ? 32.509 -0.258 -15.060 1.00 71.12 97 ARG A C 1
ATOM 737 O O . ARG A 1 97 ? 32.812 -1.186 -15.802 1.00 71.12 97 ARG A O 1
ATOM 744 N N . ILE A 1 98 ? 31.389 -0.268 -14.345 1.00 75.75 98 ILE A N 1
ATOM 745 C CA . ILE A 1 98 ? 30.328 -1.246 -14.601 1.00 75.75 98 ILE A CA 1
ATOM 746 C C . ILE A 1 98 ? 29.644 -0.802 -15.891 1.00 75.75 98 ILE A C 1
ATOM 748 O O . ILE A 1 98 ? 28.867 0.152 -15.873 1.00 75.75 98 ILE A O 1
ATOM 752 N N . ALA A 1 99 ? 30.002 -1.427 -17.014 1.00 73.56 99 ALA A N 1
ATOM 753 C CA . ALA A 1 99 ? 29.476 -1.080 -18.335 1.00 73.56 99 ALA A CA 1
ATOM 754 C C . ALA A 1 99 ? 27.947 -1.251 -18.416 1.00 73.56 99 ALA A C 1
ATOM 756 O O . ALA A 1 99 ? 27.283 -0.450 -19.060 1.00 73.56 99 ALA A O 1
ATOM 757 N N . ASN A 1 100 ? 27.389 -2.212 -17.669 1.00 80.44 100 ASN A N 1
ATOM 758 C CA . ASN A 1 100 ? 25.989 -2.623 -17.787 1.00 80.44 100 ASN A CA 1
ATOM 759 C C . ASN A 1 100 ? 25.224 -2.338 -16.487 1.00 80.44 100 ASN A C 1
ATOM 761 O O . ASN A 1 100 ? 24.795 -3.257 -15.787 1.00 80.44 100 ASN A O 1
ATOM 765 N N . TRP A 1 101 ? 25.107 -1.062 -16.111 1.00 85.38 101 TRP A N 1
ATOM 766 C CA . TRP A 1 101 ? 24.281 -0.682 -14.964 1.00 85.38 101 TRP A CA 1
ATOM 767 C C . TRP A 1 101 ? 22.794 -0.719 -15.360 1.00 85.38 101 TRP A C 1
ATOM 769 O O . TRP A 1 101 ? 22.419 -0.040 -16.318 1.00 85.38 101 TRP A O 1
ATOM 779 N N . PRO A 1 102 ? 21.938 -1.499 -14.676 1.00 88.06 102 PRO A N 1
ATOM 780 C CA . PRO A 1 102 ? 20.523 -1.570 -15.022 1.00 88.06 102 PRO A CA 1
ATOM 781 C C . PRO A 1 102 ? 19.823 -0.240 -14.740 1.00 88.06 102 PRO A C 1
ATOM 783 O O . PRO A 1 102 ? 20.069 0.382 -13.712 1.00 88.06 102 PRO A O 1
ATOM 786 N N . SER A 1 103 ? 18.902 0.167 -15.613 1.00 90.12 103 SER A N 1
ATOM 787 C CA . SER A 1 103 ? 18.031 1.313 -15.338 1.00 90.12 103 SER A CA 1
ATOM 788 C C . SER A 1 103 ? 16.770 0.831 -14.627 1.00 90.12 103 SER A C 1
ATOM 790 O O . SER A 1 103 ? 16.054 -0.015 -15.163 1.00 90.12 103 SER A O 1
ATOM 792 N N . LEU A 1 104 ? 16.505 1.329 -13.417 1.00 92.19 104 LEU A N 1
ATOM 793 C CA . LEU A 1 104 ? 15.336 0.964 -12.615 1.00 92.19 104 LEU A CA 1
ATOM 794 C C . LEU A 1 104 ? 14.486 2.201 -12.318 1.00 92.19 104 LEU A C 1
ATOM 796 O O . LEU A 1 104 ? 14.995 3.199 -11.814 1.00 92.19 104 LEU A O 1
ATOM 800 N N . ILE A 1 105 ? 13.182 2.109 -12.577 1.00 93.38 105 ILE A N 1
ATOM 801 C CA . ILE A 1 105 ? 12.197 3.136 -12.223 1.00 93.38 105 ILE A CA 1
ATOM 802 C C . ILE A 1 105 ? 11.134 2.512 -11.319 1.00 93.38 105 ILE A C 1
ATOM 804 O O . ILE A 1 105 ? 10.628 1.424 -11.603 1.00 93.38 105 ILE A O 1
ATOM 808 N N . CYS A 1 106 ? 10.782 3.212 -10.240 1.00 94.38 106 CYS A N 1
ATOM 809 C CA . CYS A 1 106 ? 9.793 2.776 -9.257 1.00 94.38 106 CYS A CA 1
ATOM 810 C C . CYS A 1 106 ? 8.591 3.724 -9.198 1.00 94.38 106 CYS A C 1
ATOM 812 O O . CYS A 1 106 ? 8.753 4.936 -9.319 1.00 94.38 106 CYS A O 1
ATOM 814 N N . CYS A 1 107 ? 7.396 3.194 -8.934 1.00 94.25 107 CYS A N 1
ATOM 815 C CA . CYS A 1 107 ? 6.169 3.988 -8.812 1.00 94.25 107 CYS A CA 1
ATOM 816 C C . CYS A 1 107 ? 5.167 3.357 -7.820 1.00 94.25 107 CYS A C 1
ATOM 818 O O . CYS A 1 107 ? 5.285 2.183 -7.472 1.00 94.25 107 CYS A O 1
ATOM 820 N N . SER A 1 108 ? 4.209 4.145 -7.318 1.00 93.62 108 SER A N 1
ATOM 821 C CA . SER A 1 108 ? 3.342 3.785 -6.176 1.00 93.62 108 SER A CA 1
ATOM 822 C C . SER A 1 108 ? 1.833 3.860 -6.463 1.00 93.62 108 SER A C 1
ATOM 824 O O . SER A 1 108 ? 1.046 4.067 -5.544 1.00 93.62 108 SER A O 1
ATOM 826 N N . HIS A 1 109 ? 1.419 3.723 -7.727 1.00 94.88 109 HIS A N 1
ATOM 827 C CA . HIS A 1 109 ? 0.006 3.767 -8.143 1.00 94.88 109 HIS A CA 1
ATOM 828 C C . HIS A 1 109 ? -0.367 2.481 -8.895 1.00 94.88 109 HIS A C 1
ATOM 830 O O . HIS A 1 109 ? 0.513 1.808 -9.428 1.00 94.88 109 HIS A O 1
ATOM 836 N N . HIS A 1 110 ? -1.645 2.095 -8.901 1.00 96.88 110 HIS A N 1
ATOM 837 C CA . HIS A 1 110 ? -2.053 0.845 -9.547 1.00 96.88 110 HIS A CA 1
ATOM 838 C C . HIS A 1 110 ? -1.659 0.857 -11.026 1.00 96.88 110 HIS A C 1
ATOM 840 O O . HIS A 1 110 ? -1.934 1.823 -11.732 1.00 96.88 110 HIS A O 1
ATOM 846 N N . LEU A 1 111 ? -0.999 -0.216 -11.462 1.00 97.38 111 LEU A N 1
ATOM 847 C CA . LEU A 1 111 ? -0.527 -0.450 -12.827 1.00 97.38 111 LEU A CA 1
ATOM 848 C C . LEU A 1 111 ? 0.405 0.647 -13.369 1.00 97.38 111 LEU A C 1
ATOM 850 O O . LEU A 1 111 ? 0.650 0.715 -14.568 1.00 97.38 111 LEU A O 1
ATOM 854 N N . CYS A 1 112 ? 1.003 1.467 -12.501 1.00 96.69 112 CYS A N 1
ATOM 855 C CA . CYS A 1 112 ? 1.837 2.596 -12.919 1.00 96.69 112 CYS A CA 1
ATOM 856 C C . CYS A 1 112 ? 3.071 2.196 -13.739 1.00 96.69 112 CYS A C 1
ATOM 858 O O . CYS A 1 112 ? 3.615 3.013 -14.469 1.00 96.69 112 CYS A O 1
ATOM 860 N N . ASN A 1 113 ? 3.534 0.950 -13.627 1.00 97.06 113 ASN A N 1
ATOM 861 C CA . ASN A 1 113 ? 4.688 0.446 -14.366 1.00 97.06 113 ASN A CA 1
ATOM 862 C C . ASN A 1 113 ? 4.346 -0.067 -15.776 1.00 97.06 113 ASN A C 1
ATOM 864 O O . ASN A 1 113 ? 5.248 -0.530 -16.477 1.00 97.06 113 ASN A O 1
ATOM 868 N N . GLN A 1 114 ? 3.080 -0.005 -16.198 1.00 96.88 114 GLN A N 1
ATOM 869 C CA . GLN A 1 114 ? 2.648 -0.414 -17.534 1.00 96.88 114 GLN A CA 1
ATOM 870 C C . GLN A 1 114 ? 3.281 0.474 -18.614 1.00 96.88 114 GLN A C 1
ATOM 872 O O . GLN A 1 114 ? 3.990 -0.032 -19.489 1.00 96.88 114 GLN A O 1
ATOM 877 N N . ASP A 1 115 ? 3.119 1.789 -18.469 1.00 91.62 115 ASP A N 1
ATOM 878 C CA . ASP A 1 115 ? 3.503 2.783 -19.480 1.00 91.62 115 ASP A CA 1
ATOM 879 C C . ASP A 1 115 ? 4.936 3.310 -19.304 1.00 91.62 115 ASP A C 1
ATOM 881 O O . ASP A 1 115 ? 5.469 4.016 -20.158 1.00 91.62 115 ASP A O 1
ATOM 885 N N . ILE A 1 116 ? 5.597 2.944 -18.203 1.00 87.69 116 ILE A N 1
ATOM 886 C CA . ILE A 1 116 ? 6.972 3.357 -17.921 1.00 87.69 116 ILE A CA 1
ATOM 887 C C . ILE A 1 116 ? 7.942 2.425 -18.653 1.00 87.69 116 ILE A C 1
ATOM 889 O O . ILE A 1 116 ? 8.208 1.298 -18.216 1.00 87.69 116 ILE A O 1
ATOM 893 N N . ALA A 1 117 ? 8.511 2.924 -19.748 1.00 87.62 117 ALA A N 1
ATOM 894 C CA . ALA A 1 117 ? 9.682 2.347 -20.394 1.00 87.62 117 ALA A CA 1
ATOM 895 C C . ALA A 1 117 ? 10.932 3.115 -19.929 1.00 87.62 117 ALA A C 1
ATOM 897 O O . ALA A 1 117 ? 11.061 4.297 -20.250 1.00 87.62 117 ALA A O 1
ATOM 898 N N . PRO A 1 118 ? 11.850 2.496 -19.161 1.00 83.31 118 PRO A N 1
ATOM 899 C CA . PRO A 1 118 ? 13.112 3.139 -18.837 1.00 83.31 118 PRO A CA 1
ATOM 900 C C . PRO A 1 118 ? 13.885 3.335 -20.139 1.00 83.31 118 PRO A C 1
ATOM 902 O O . PRO A 1 118 ? 14.150 2.371 -20.855 1.00 83.31 118 PRO A O 1
ATOM 905 N N . THR A 1 119 ? 14.231 4.574 -20.463 1.00 78.81 119 THR A N 1
ATOM 906 C CA . THR A 1 119 ? 15.123 4.853 -21.586 1.00 78.81 119 THR A CA 1
ATOM 907 C C . THR A 1 119 ? 16.528 4.438 -21.168 1.00 78.81 119 THR A C 1
ATOM 909 O O . THR A 1 119 ? 16.965 4.770 -20.061 1.00 78.81 119 THR A O 1
ATOM 912 N N . ALA A 1 120 ? 17.239 3.698 -22.024 1.00 71.69 120 ALA A N 1
ATOM 913 C CA . ALA A 1 120 ? 18.670 3.502 -21.836 1.00 71.69 120 ALA A CA 1
ATOM 914 C C . ALA A 1 120 ? 19.285 4.898 -21.731 1.00 71.69 120 ALA A C 1
ATOM 916 O O . ALA A 1 120 ? 19.098 5.715 -22.635 1.00 71.69 120 ALA A O 1
ATOM 917 N N . SER A 1 121 ? 19.933 5.206 -20.606 1.00 63.69 121 SER A N 1
ATOM 918 C CA . SER A 1 121 ? 20.692 6.444 -20.488 1.00 63.69 121 SER A CA 1
ATOM 919 C C . SER A 1 121 ? 21.660 6.444 -21.659 1.00 63.69 121 SER A C 1
ATOM 921 O O . SER A 1 121 ? 22.530 5.570 -21.710 1.00 63.69 121 SER A O 1
ATOM 923 N N . MET A 1 122 ? 21.453 7.344 -22.627 1.00 55.19 122 MET A N 1
ATOM 924 C CA . MET A 1 122 ? 22.399 7.503 -23.721 1.00 55.19 122 MET A CA 1
ATOM 925 C C . MET A 1 122 ? 23.783 7.625 -23.081 1.00 55.19 122 MET A C 1
ATOM 927 O O . MET A 1 122 ? 23.910 8.332 -22.072 1.00 55.19 122 MET A O 1
ATOM 931 N N . PRO A 1 123 ? 24.794 6.890 -23.582 1.00 59.59 123 PRO A N 1
ATOM 932 C CA . PRO A 1 123 ? 26.150 7.098 -23.110 1.00 59.59 123 PRO A CA 1
ATOM 933 C C . PRO A 1 123 ? 26.407 8.603 -23.193 1.00 59.59 123 PRO A C 1
ATOM 935 O O . PRO A 1 123 ? 26.009 9.198 -24.197 1.00 59.59 123 PRO A O 1
ATOM 938 N N . PRO A 1 124 ? 26.968 9.234 -22.145 1.00 54.66 124 PRO A N 1
ATOM 939 C CA . PRO A 1 124 ? 27.307 10.642 -22.223 1.00 54.66 124 PRO A CA 1
ATOM 940 C C . PRO A 1 124 ? 28.183 10.776 -23.458 1.00 54.66 124 PRO A C 1
ATOM 942 O O . PRO A 1 124 ? 29.282 10.218 -23.494 1.00 54.66 124 PRO A O 1
ATOM 945 N N . THR A 1 125 ? 27.649 11.397 -24.509 1.00 49.03 125 THR A N 1
ATOM 946 C CA . THR A 1 125 ? 28.429 11.730 -25.687 1.00 49.03 125 THR A CA 1
ATOM 947 C C . THR A 1 125 ? 29.538 12.590 -25.126 1.00 49.03 125 THR A C 1
ATOM 949 O O . THR A 1 125 ? 29.269 13.694 -24.657 1.00 49.03 125 THR A O 1
ATOM 952 N N . THR A 1 126 ? 30.750 12.043 -25.061 1.00 53.41 126 THR A N 1
ATOM 953 C CA . THR A 1 126 ? 31.960 12.754 -24.664 1.00 53.41 126 THR A CA 1
ATOM 954 C C . THR A 1 126 ? 32.225 13.790 -25.745 1.00 53.41 126 THR A C 1
ATOM 956 O O . THR A 1 126 ? 33.047 13.594 -26.633 1.00 53.41 126 THR A O 1
ATOM 959 N N . THR A 1 127 ? 31.413 14.838 -25.740 1.00 46.16 127 THR A N 1
ATOM 960 C CA . THR A 1 127 ? 31.685 16.086 -26.418 1.00 46.16 127 THR A CA 1
ATOM 961 C C . THR A 1 127 ? 32.299 16.915 -25.316 1.00 46.16 127 THR A C 1
ATOM 963 O O . THR A 1 127 ? 31.604 17.418 -24.434 1.00 46.16 127 THR A O 1
ATOM 966 N N . ASP A 1 128 ? 33.627 16.909 -25.294 1.00 55.56 128 ASP A N 1
ATOM 967 C CA . ASP A 1 128 ? 34.386 17.923 -24.589 1.00 55.56 128 ASP A CA 1
ATOM 968 C C . ASP A 1 128 ? 33.812 19.314 -24.931 1.00 55.56 128 ASP A C 1
ATOM 970 O O . ASP A 1 128 ? 33.336 19.541 -26.043 1.00 55.56 128 ASP A O 1
ATOM 974 N N . GLU A 1 129 ? 33.890 20.228 -23.962 1.00 51.56 129 GLU A N 1
ATOM 975 C CA . GLU A 1 129 ? 33.692 21.678 -24.115 1.00 51.56 129 GLU A CA 1
ATOM 976 C C . GLU A 1 129 ? 32.246 22.224 -24.200 1.00 51.56 129 GLU A C 1
ATOM 978 O O . GLU A 1 129 ? 31.652 22.371 -25.266 1.00 51.56 129 GLU A O 1
ATOM 983 N N . ASN A 1 130 ? 31.750 22.698 -23.042 1.00 50.34 130 ASN A N 1
ATOM 984 C CA . ASN A 1 130 ? 31.376 24.109 -22.773 1.00 50.34 130 ASN A CA 1
ATOM 985 C C . ASN A 1 130 ? 30.068 24.284 -21.971 1.00 50.34 130 ASN A C 1
ATOM 987 O O . ASN A 1 130 ? 28.989 24.399 -22.540 1.00 50.34 130 ASN A O 1
ATOM 991 N N . ASN A 1 131 ? 30.200 24.381 -20.640 1.00 56.16 131 ASN A N 1
ATOM 992 C CA . ASN A 1 131 ? 29.516 25.260 -19.663 1.00 56.16 131 ASN A CA 1
ATOM 993 C C . ASN A 1 131 ? 28.006 25.613 -19.742 1.00 56.16 131 ASN A C 1
ATOM 995 O O . ASN A 1 131 ? 27.557 26.390 -18.904 1.00 56.16 131 ASN A O 1
ATOM 999 N N . ASN A 1 132 ? 27.190 25.070 -20.645 1.00 60.28 132 ASN A N 1
ATOM 1000 C CA . ASN A 1 132 ? 25.851 25.622 -20.916 1.00 60.28 132 ASN A CA 1
ATOM 1001 C C . ASN A 1 132 ? 24.677 24.653 -20.680 1.00 60.28 132 ASN A C 1
ATOM 1003 O O . ASN A 1 132 ? 23.530 25.001 -20.957 1.00 60.28 132 ASN A O 1
ATOM 1007 N N . GLU A 1 133 ? 24.912 23.459 -20.134 1.00 52.62 133 GLU A N 1
ATOM 1008 C CA . GLU A 1 133 ? 23.874 22.417 -20.028 1.00 52.62 133 GLU A CA 1
ATOM 1009 C C . GLU A 1 133 ? 22.775 22.727 -18.989 1.00 52.62 133 GLU A C 1
ATOM 1011 O O . GLU A 1 133 ? 21.653 22.235 -19.092 1.00 52.62 133 GLU A O 1
ATOM 1016 N N . LEU A 1 134 ? 23.041 23.627 -18.035 1.00 52.66 134 LEU A N 1
ATOM 1017 C CA . LEU A 1 134 ? 22.059 24.036 -17.022 1.00 52.66 134 LEU A CA 1
ATOM 1018 C C . LEU A 1 134 ? 20.977 24.987 -17.578 1.00 52.66 134 LEU A C 1
ATOM 1020 O O . LEU A 1 134 ? 19.880 25.067 -17.030 1.00 52.66 134 LEU A O 1
ATOM 1024 N N . ALA A 1 135 ? 21.247 25.664 -18.699 1.00 56.47 135 ALA A N 1
ATOM 1025 C CA . ALA A 1 135 ? 20.302 26.588 -19.330 1.00 56.47 135 ALA A CA 1
ATOM 1026 C C . ALA A 1 135 ? 19.221 25.873 -20.163 1.00 56.47 135 ALA A C 1
ATOM 1028 O O . ALA A 1 135 ? 18.138 26.422 -20.366 1.00 56.47 135 ALA A O 1
ATOM 1029 N N . LEU A 1 136 ? 19.476 24.641 -20.619 1.00 58.69 136 LEU A N 1
ATOM 1030 C CA . LEU A 1 136 ? 18.558 23.914 -21.504 1.00 58.69 136 LEU A CA 1
ATOM 1031 C C . LEU A 1 136 ? 17.318 23.372 -20.772 1.00 58.69 136 LEU A C 1
ATOM 1033 O O . LEU A 1 136 ? 16.280 23.155 -21.392 1.00 58.69 136 LEU A O 1
ATOM 1037 N N . LEU A 1 137 ? 17.391 23.207 -19.448 1.00 58.66 137 LEU A N 1
ATOM 1038 C CA . LEU A 1 137 ? 16.246 22.811 -18.621 1.00 58.66 137 LEU A CA 1
ATOM 1039 C C . LEU A 1 137 ? 15.402 24.004 -18.141 1.00 58.66 137 LEU A C 1
ATOM 1041 O O . LEU A 1 137 ? 14.380 23.791 -17.493 1.00 58.66 137 LEU A O 1
ATOM 1045 N N . GLY A 1 138 ? 15.805 25.247 -18.438 1.00 52.41 138 GLY A N 1
ATOM 1046 C CA . GLY A 1 138 ? 15.094 26.456 -18.000 1.00 52.41 138 GLY A CA 1
ATOM 1047 C C . GLY A 1 138 ? 15.002 26.615 -16.477 1.00 52.41 138 GLY A C 1
ATOM 1048 O O . GLY A 1 138 ? 14.186 27.392 -15.991 1.00 52.41 138 GLY A O 1
ATOM 1049 N N . LEU A 1 139 ? 15.808 25.868 -15.720 1.00 52.09 139 LEU A N 1
ATOM 1050 C CA . LEU A 1 139 ? 15.826 25.889 -14.263 1.00 52.09 139 LEU A CA 1
ATOM 1051 C C . LEU A 1 139 ? 16.942 26.826 -13.814 1.00 52.09 139 LEU A C 1
ATOM 1053 O O . LEU A 1 139 ? 18.123 26.530 -13.971 1.00 52.09 139 LEU A O 1
ATOM 1057 N N . THR A 1 140 ? 16.563 27.976 -13.265 1.00 60.75 140 THR A N 1
ATOM 1058 C CA . THR A 1 140 ? 17.522 29.009 -12.841 1.00 60.75 140 THR A CA 1
ATOM 1059 C C . THR A 1 140 ? 18.201 28.686 -11.509 1.00 60.75 140 THR A C 1
ATOM 1061 O O . THR A 1 140 ? 19.205 29.303 -11.160 1.00 60.75 140 THR A O 1
ATOM 1064 N N . SER A 1 141 ? 17.680 27.706 -10.764 1.00 64.75 141 SER A N 1
ATOM 1065 C CA . SER A 1 141 ? 18.187 27.319 -9.452 1.00 64.75 141 SER A CA 1
ATOM 1066 C C . SER A 1 141 ? 17.750 25.900 -9.072 1.00 64.75 141 SER A C 1
ATOM 1068 O O . SER A 1 141 ? 16.612 25.496 -9.319 1.00 64.75 141 SER A O 1
ATOM 1070 N N . MET A 1 142 ? 18.636 25.158 -8.399 1.00 58.59 142 MET A N 1
ATOM 1071 C CA . MET A 1 142 ? 18.331 23.862 -7.769 1.00 58.59 142 MET A CA 1
ATOM 1072 C C . MET A 1 142 ? 17.187 23.973 -6.738 1.00 58.59 142 MET A C 1
ATOM 1074 O O . MET A 1 142 ? 16.482 23.003 -6.458 1.00 58.59 142 MET A O 1
ATOM 1078 N N . GLU A 1 143 ? 16.962 25.173 -6.206 1.00 65.75 143 GLU A N 1
ATOM 1079 C CA . GLU A 1 143 ? 15.915 25.468 -5.231 1.00 65.75 143 GLU A CA 1
ATOM 1080 C C . GLU A 1 143 ? 14.509 25.425 -5.854 1.00 65.75 143 GLU A C 1
ATOM 1082 O O . GLU A 1 143 ? 13.558 24.956 -5.230 1.00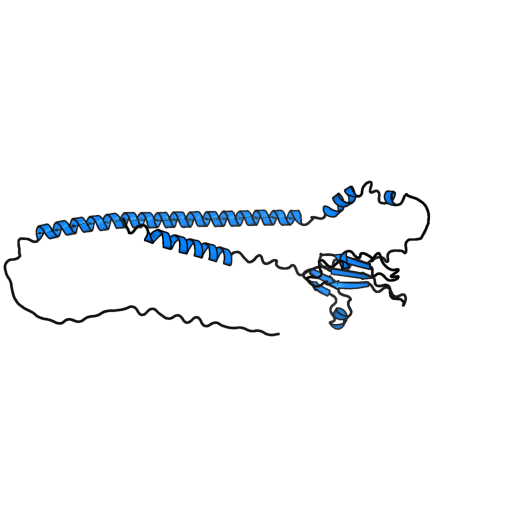 65.75 143 GLU A O 1
ATOM 1087 N N . GLU A 1 144 ? 14.379 25.780 -7.136 1.00 60.00 144 GLU A N 1
ATOM 1088 C CA . GLU A 1 144 ? 13.108 25.730 -7.870 1.00 60.00 144 GLU A CA 1
ATOM 1089 C C . GLU A 1 144 ? 12.677 24.281 -8.176 1.00 60.00 144 GLU A C 1
ATOM 1091 O O . GLU A 1 144 ? 11.486 23.951 -8.167 1.00 60.00 144 GLU A O 1
ATOM 1096 N N . PHE A 1 145 ? 13.647 23.373 -8.345 1.00 62.16 145 PHE A N 1
ATOM 1097 C CA . PHE A 1 145 ? 13.389 21.942 -8.519 1.00 62.16 145 PHE A CA 1
ATOM 1098 C C . PHE A 1 145 ? 12.860 21.297 -7.230 1.00 62.16 145 PHE A C 1
ATOM 1100 O O . PHE A 1 145 ? 11.908 20.514 -7.272 1.00 62.16 145 PHE A O 1
ATOM 1107 N N . HIS A 1 146 ? 13.402 21.681 -6.069 1.00 58.34 146 HIS A N 1
ATOM 1108 C CA . HIS A 1 146 ? 12.881 21.229 -4.779 1.00 58.34 146 HIS A CA 1
ATOM 1109 C C . HIS A 1 146 ? 11.452 21.720 -4.530 1.00 58.34 146 HIS A C 1
ATOM 1111 O O . HIS A 1 146 ? 10.623 20.939 -4.070 1.00 58.34 146 HIS A O 1
ATOM 1117 N N . ILE A 1 147 ? 11.124 22.961 -4.895 1.00 64.50 147 ILE A N 1
ATOM 1118 C CA . ILE A 1 147 ? 9.770 23.508 -4.718 1.00 64.50 147 ILE A CA 1
ATOM 1119 C C . ILE A 1 147 ? 8.760 22.805 -5.637 1.00 64.50 147 ILE A C 1
ATOM 1121 O O . ILE A 1 147 ? 7.649 22.496 -5.208 1.00 64.50 147 ILE A O 1
ATOM 1125 N N . LYS A 1 148 ? 9.132 22.490 -6.883 1.00 56.09 148 LYS A N 1
ATOM 1126 C CA . LYS A 1 148 ? 8.206 21.884 -7.854 1.00 56.09 148 LYS A CA 1
ATOM 1127 C C . LYS A 1 148 ? 8.015 20.377 -7.661 1.00 56.09 148 LYS A C 1
ATOM 1129 O O . LYS A 1 148 ? 6.912 19.886 -7.889 1.00 56.09 148 LYS A O 1
ATOM 1134 N N . TYR A 1 149 ? 9.045 19.650 -7.217 1.00 55.16 149 TYR A N 1
ATOM 1135 C CA . TYR A 1 149 ? 8.995 18.185 -7.086 1.00 55.16 149 TYR A CA 1
ATOM 1136 C C . TYR A 1 149 ? 8.664 17.685 -5.667 1.00 55.16 149 TYR A C 1
ATOM 1138 O O . TYR A 1 149 ? 8.061 16.621 -5.542 1.00 55.16 149 TYR A O 1
ATOM 1146 N N . ASN A 1 150 ? 8.938 18.455 -4.600 1.00 53.53 150 ASN A N 1
ATOM 1147 C CA . ASN A 1 150 ? 8.408 18.145 -3.256 1.00 53.53 150 ASN A CA 1
ATOM 1148 C C . ASN A 1 150 ? 6.954 18.613 -3.049 1.00 53.53 150 ASN A C 1
ATOM 1150 O O . ASN A 1 150 ? 6.350 18.273 -2.036 1.00 53.53 150 ASN A O 1
ATOM 1154 N N . SER A 1 151 ? 6.361 19.347 -3.998 1.00 49.28 151 SER A N 1
ATOM 1155 C CA . SER A 1 151 ? 4.946 19.765 -3.950 1.00 49.28 151 SER A CA 1
ATOM 1156 C C . SER A 1 151 ? 3.973 18.694 -4.485 1.00 49.28 151 SER A C 1
ATOM 1158 O O . SER A 1 151 ? 2.770 18.914 -4.614 1.00 49.28 151 SER A O 1
ATOM 1160 N N . GLY A 1 152 ? 4.467 17.483 -4.765 1.00 47.41 152 GLY A N 1
ATOM 1161 C CA . GLY A 1 152 ? 3.669 16.320 -5.159 1.00 47.41 152 GLY A CA 1
ATOM 1162 C C . GLY A 1 152 ? 2.856 15.695 -4.019 1.00 47.41 152 GLY A C 1
ATOM 1163 O O . GLY A 1 152 ? 2.844 14.478 -3.886 1.00 47.41 152 GLY A O 1
ATOM 1164 N N . ASN A 1 153 ? 2.163 16.498 -3.211 1.00 48.28 153 ASN A N 1
ATOM 1165 C CA . ASN A 1 153 ? 1.200 16.037 -2.208 1.00 48.28 153 ASN A CA 1
ATOM 1166 C C . ASN A 1 153 ? -0.235 16.172 -2.752 1.00 48.28 153 ASN A C 1
ATOM 1168 O O . ASN A 1 153 ? -1.117 16.770 -2.141 1.00 48.28 153 ASN A O 1
ATOM 1172 N N . ALA A 1 154 ? -0.507 15.568 -3.914 1.00 50.22 154 ALA A N 1
ATOM 1173 C CA . ALA A 1 154 ? -1.867 15.466 -4.465 1.00 50.22 154 ALA A CA 1
ATOM 1174 C C . ALA A 1 154 ? -2.818 14.611 -3.591 1.00 50.22 154 ALA A C 1
ATOM 1176 O O . ALA A 1 154 ? -4.002 14.478 -3.891 1.00 50.22 154 ALA A O 1
ATOM 1177 N N . THR A 1 155 ? -2.326 14.041 -2.486 1.00 50.94 155 THR A N 1
ATOM 1178 C CA . THR A 1 155 ? -3.118 13.321 -1.480 1.00 50.94 155 THR A CA 1
ATOM 1179 C C . THR A 1 155 ? -3.535 14.176 -0.276 1.00 50.94 155 THR A C 1
ATOM 1181 O O . THR A 1 155 ? -4.317 13.695 0.545 1.00 50.94 155 THR A O 1
ATOM 1184 N N . ASP A 1 156 ? -3.074 15.428 -0.148 1.00 53.31 156 ASP A N 1
ATOM 1185 C CA . ASP A 1 156 ? -3.350 16.243 1.051 1.00 53.31 156 ASP A CA 1
ATOM 1186 C C . ASP A 1 156 ? -4.801 16.736 1.150 1.00 53.31 156 ASP A C 1
ATOM 1188 O O . ASP A 1 156 ? -5.340 16.852 2.252 1.00 53.31 156 ASP A O 1
ATOM 1192 N N . GLU A 1 157 ? -5.475 16.966 0.024 1.00 60.09 157 GLU A N 1
ATOM 1193 C CA . GLU A 1 157 ? -6.882 17.401 0.004 1.00 60.09 157 GLU A CA 1
ATOM 1194 C C . GLU A 1 157 ? -7.817 16.304 0.548 1.00 60.09 157 GLU A C 1
ATOM 1196 O O . GLU A 1 157 ? -8.643 16.546 1.432 1.00 60.09 157 GLU A O 1
ATOM 1201 N N . ALA A 1 158 ? -7.627 15.057 0.104 1.00 58.78 158 ALA A N 1
ATOM 1202 C CA . ALA A 1 158 ? -8.422 13.922 0.576 1.00 58.78 158 ALA A CA 1
ATOM 1203 C C . ALA A 1 158 ? -8.120 13.567 2.045 1.00 58.78 158 ALA A C 1
ATOM 1205 O O . ALA A 1 158 ? -9.003 13.117 2.781 1.00 58.78 158 ALA A O 1
ATOM 1206 N N . GLN A 1 159 ? -6.884 13.794 2.497 1.00 61.12 159 GLN A N 1
ATOM 1207 C CA . GLN A 1 159 ? -6.470 13.478 3.862 1.00 61.12 159 GLN A CA 1
ATOM 1208 C C . GLN A 1 159 ? -7.001 14.488 4.893 1.00 61.12 159 GLN A C 1
ATOM 1210 O O . GLN A 1 159 ? -7.378 14.085 5.998 1.00 61.12 159 GLN A O 1
ATOM 1215 N N . LYS A 1 160 ? -7.122 15.773 4.530 1.00 72.31 160 LYS A N 1
ATOM 1216 C CA . LYS A 1 160 ? -7.718 16.808 5.397 1.00 72.31 160 LYS A CA 1
ATOM 1217 C C . LYS A 1 160 ? -9.203 16.562 5.670 1.00 72.31 160 LYS A C 1
ATOM 1219 O O . LYS A 1 160 ? -9.647 16.711 6.810 1.00 72.31 160 LYS A O 1
ATOM 1224 N N . GLY A 1 161 ? -9.960 16.117 4.663 1.00 75.00 161 GLY A N 1
ATOM 1225 C CA . GLY A 1 161 ? -11.382 15.788 4.829 1.00 75.00 161 GLY A CA 1
ATOM 1226 C C . GLY A 1 161 ? -11.615 14.663 5.844 1.00 75.00 161 GLY A C 1
ATOM 1227 O O . GLY A 1 161 ? -12.484 14.765 6.714 1.00 75.00 161 GLY A O 1
ATOM 1228 N N . LEU A 1 162 ? -10.779 13.620 5.799 1.00 77.62 162 LEU A N 1
ATOM 1229 C CA . LEU A 1 162 ? -10.885 12.485 6.717 1.00 77.62 162 LEU A CA 1
ATOM 1230 C C . LEU A 1 162 ? -10.507 12.862 8.160 1.00 77.62 162 LEU A C 1
ATOM 1232 O O . LEU A 1 162 ? -11.141 12.389 9.105 1.00 77.62 162 LEU A O 1
ATOM 1236 N N . GLN A 1 163 ? -9.514 13.738 8.345 1.00 82.00 163 GLN A N 1
ATOM 1237 C CA . GLN A 1 163 ? -9.120 14.216 9.675 1.00 82.00 163 GLN A CA 1
ATOM 1238 C C . GLN A 1 163 ? -10.236 15.010 10.366 1.00 82.00 163 GLN A C 1
ATOM 1240 O O . GLN A 1 163 ? -10.490 14.796 11.554 1.00 82.00 163 GLN A O 1
ATOM 1245 N N . HIS A 1 164 ? -10.947 15.875 9.638 1.00 80.44 164 HIS A N 1
ATOM 1246 C CA . HIS A 1 164 ? -12.061 16.638 10.210 1.00 80.44 164 HIS A CA 1
ATOM 1247 C C . HIS A 1 164 ? -13.233 15.751 10.631 1.00 80.44 164 HIS A C 1
ATOM 1249 O O . HIS A 1 164 ? -13.781 15.929 11.722 1.00 80.44 164 HIS A O 1
ATOM 1255 N N . LEU A 1 165 ? -13.589 14.764 9.804 1.00 82.69 165 LEU A N 1
ATOM 1256 C CA . LEU A 1 165 ? -14.665 13.829 10.124 1.00 82.69 165 LEU A CA 1
ATOM 1257 C C . LEU A 1 165 ? -14.328 12.993 11.369 1.00 82.69 165 LEU A C 1
ATOM 1259 O O . LEU A 1 165 ? -15.180 12.793 12.233 1.00 82.69 165 LEU A O 1
ATOM 1263 N N . TYR A 1 166 ? -13.066 12.586 11.518 1.00 85.00 166 TYR A N 1
ATOM 1264 C CA . TYR A 1 166 ? -12.594 11.854 12.693 1.00 85.00 166 TYR A CA 1
ATOM 1265 C C . TYR A 1 166 ? -12.700 12.671 13.992 1.00 85.00 166 TYR A C 1
ATOM 1267 O O . TYR A 1 166 ? -13.194 12.168 15.004 1.00 85.00 166 TYR A O 1
ATOM 1275 N N . LEU A 1 167 ? -12.302 13.948 13.968 1.00 83.56 167 LEU A N 1
ATOM 1276 C CA . LEU A 1 167 ? -12.410 14.834 15.135 1.00 83.56 167 LEU A CA 1
ATOM 1277 C C . LEU A 1 167 ? -13.869 15.080 15.549 1.00 83.56 167 LEU A C 1
ATOM 1279 O O . LEU A 1 167 ? -14.173 15.077 16.743 1.00 83.56 167 LEU A O 1
ATOM 1283 N N . MET A 1 168 ? -14.780 15.222 14.581 1.00 91.50 168 MET A N 1
ATOM 1284 C CA . MET A 1 168 ? -16.221 15.350 14.840 1.00 91.50 168 MET A CA 1
ATOM 1285 C C . MET A 1 168 ? -16.788 14.109 15.541 1.00 91.50 168 MET A C 1
ATOM 1287 O O . MET A 1 168 ? -17.499 14.233 16.539 1.00 91.50 168 MET A O 1
ATOM 1291 N N . VAL A 1 169 ? -16.436 12.907 15.071 1.00 90.00 169 VAL A N 1
ATOM 1292 C CA . VAL A 1 169 ? -16.910 11.642 15.662 1.00 90.00 169 VAL A CA 1
ATOM 1293 C C . VAL A 1 169 ? -16.414 11.475 17.102 1.00 90.00 169 VAL A C 1
ATOM 1295 O O . VAL A 1 169 ? -17.194 11.091 17.980 1.00 90.00 169 VAL A O 1
ATOM 1298 N N . ILE A 1 170 ? -15.150 11.814 17.377 1.00 87.19 170 ILE A N 1
ATOM 1299 C CA . ILE A 1 170 ? -14.607 11.803 18.745 1.00 87.19 170 ILE A CA 1
ATOM 1300 C C . ILE A 1 170 ? -15.347 12.810 19.631 1.00 87.19 170 ILE A C 1
ATOM 1302 O O . ILE A 1 170 ? -15.741 12.466 20.746 1.00 87.19 170 ILE A O 1
ATOM 1306 N N . GLY A 1 171 ? -15.581 14.029 19.135 1.00 89.62 171 GLY A N 1
ATOM 1307 C CA . GLY A 1 171 ? -16.287 15.074 19.879 1.00 89.62 171 GLY A CA 1
ATOM 1308 C C . GLY A 1 171 ? -17.702 14.657 20.289 1.00 89.62 171 GLY A C 1
ATOM 1309 O O . GLY A 1 171 ? -18.066 14.775 21.460 1.00 89.62 171 GLY A O 1
ATOM 1310 N N . ILE A 1 172 ? -18.475 14.093 19.356 1.00 91.81 172 ILE A N 1
ATOM 1311 C CA . ILE A 1 172 ? -19.838 13.597 19.621 1.00 91.81 172 ILE A CA 1
ATOM 1312 C C . ILE A 1 172 ? -19.812 12.448 20.637 1.00 91.81 172 ILE A C 1
ATOM 1314 O O . ILE A 1 172 ? -20.617 12.424 21.569 1.00 91.81 172 ILE A O 1
ATOM 1318 N N . SER A 1 173 ? -18.859 11.523 20.504 1.00 83.12 173 SER A N 1
ATOM 1319 C CA . SER A 1 173 ? -18.727 10.378 21.413 1.00 83.12 173 SER A CA 1
ATOM 1320 C C . SER A 1 173 ? -18.435 10.816 22.854 1.00 83.12 173 SER A C 1
ATOM 1322 O O . SER A 1 173 ? -19.046 10.306 23.795 1.00 83.12 173 SER A O 1
ATOM 1324 N N . LEU A 1 174 ? -17.552 11.803 23.043 1.00 89.69 174 LEU A N 1
ATOM 1325 C CA . LEU A 1 174 ? -17.260 12.375 24.363 1.00 89.69 174 LEU A CA 1
ATOM 1326 C C . LEU A 1 174 ? -18.474 13.095 24.960 1.00 89.69 174 LEU A C 1
ATOM 1328 O O . LEU A 1 174 ? -18.755 12.948 26.150 1.00 89.69 174 LEU A O 1
ATOM 1332 N N . LEU A 1 175 ? -19.229 13.826 24.141 1.00 91.19 175 LEU A N 1
ATOM 1333 C CA . LEU A 1 175 ? -20.423 14.543 24.585 1.00 91.19 175 LEU A CA 1
ATOM 1334 C C . LEU A 1 175 ? -21.519 13.582 25.079 1.00 91.19 175 LEU A C 1
ATOM 1336 O O . LEU A 1 175 ? -22.096 13.807 26.144 1.00 91.19 175 LEU A O 1
ATOM 1340 N N . ILE A 1 176 ? -21.749 12.466 24.378 1.00 91.31 176 ILE A N 1
ATOM 1341 C CA . ILE A 1 176 ? -22.697 11.421 24.807 1.00 91.31 176 ILE A CA 1
ATOM 1342 C C . ILE A 1 176 ? -22.265 10.804 26.146 1.00 91.31 176 ILE A C 1
ATOM 1344 O O . ILE A 1 176 ? -23.092 10.634 27.044 1.00 91.31 176 ILE A O 1
ATOM 1348 N N . MET A 1 177 ? -20.969 10.528 26.324 1.00 85.81 177 MET A N 1
ATOM 1349 C CA . MET A 1 177 ? -20.435 9.982 27.579 1.00 85.81 177 MET A CA 1
ATOM 1350 C C . MET A 1 177 ? -20.658 10.918 28.776 1.00 85.81 177 MET A C 1
ATOM 1352 O O . MET A 1 177 ? -20.989 10.453 29.872 1.00 85.81 177 MET A O 1
ATOM 1356 N N . ILE A 1 178 ? -20.529 12.233 28.575 1.00 91.50 178 ILE A N 1
ATOM 1357 C CA . ILE A 1 178 ? -20.790 13.244 29.612 1.00 91.50 178 ILE A CA 1
ATOM 1358 C C . ILE A 1 178 ? -22.275 13.254 30.002 1.00 91.50 178 ILE A C 1
ATOM 1360 O O . ILE A 1 178 ? -22.592 13.292 31.192 1.00 91.50 178 ILE A O 1
ATOM 1364 N N . ILE A 1 179 ? -23.185 13.166 29.026 1.00 94.31 179 ILE A N 1
ATOM 1365 C CA . ILE A 1 179 ? -24.637 13.148 29.270 1.00 94.31 179 ILE A CA 1
ATOM 1366 C C . ILE A 1 179 ? -25.050 11.895 30.049 1.00 94.31 179 ILE A C 1
ATOM 1368 O O . ILE A 1 179 ? -25.750 11.994 31.055 1.00 94.31 179 ILE A O 1
ATOM 1372 N N . VAL A 1 180 ? -24.597 10.709 29.638 1.00 93.56 180 VAL A N 1
ATOM 1373 C CA . VAL A 1 180 ? -24.936 9.458 30.342 1.00 93.56 180 VAL A CA 1
ATOM 1374 C C . VAL A 1 180 ? -24.407 9.484 31.779 1.00 93.56 180 VAL A C 1
ATOM 1376 O O . VAL A 1 180 ? -25.115 9.098 32.712 1.00 93.56 180 VAL A O 1
ATOM 1379 N N . SER A 1 181 ? -23.194 10.007 31.976 1.00 91.31 181 SER A N 1
ATOM 1380 C CA . SER A 1 181 ? -22.586 10.138 33.304 1.00 91.31 181 SER A CA 1
ATOM 1381 C C . SER A 1 181 ? -23.352 11.112 34.202 1.00 91.31 181 SER A C 1
ATOM 1383 O O . SER A 1 181 ? -23.579 10.813 35.375 1.00 91.31 181 SER A O 1
ATOM 1385 N N . SER A 1 182 ? -23.792 12.256 33.669 1.00 91.94 182 SER A N 1
ATOM 1386 C CA . SER A 1 182 ? -24.538 13.257 34.442 1.00 91.94 182 SER A CA 1
ATOM 1387 C C . SER A 1 182 ? -25.927 12.754 34.841 1.00 91.94 182 SER A C 1
ATOM 1389 O O . SER A 1 182 ? -26.317 12.901 36.001 1.00 91.94 182 SER A O 1
ATOM 1391 N N . VAL A 1 183 ? -26.638 12.073 33.936 1.00 95.56 183 VAL A N 1
ATOM 1392 C CA . VAL A 1 183 ? -27.939 11.447 34.225 1.00 95.56 183 VAL A CA 1
ATOM 1393 C C . VAL A 1 183 ? -27.787 10.328 35.254 1.00 95.56 183 VAL A C 1
ATOM 1395 O O . VAL A 1 183 ? -28.536 10.290 36.232 1.00 95.56 183 VAL A O 1
ATOM 1398 N N . GLY A 1 184 ? -26.792 9.450 35.095 1.00 91.19 184 GLY A N 1
ATOM 1399 C CA . GLY A 1 184 ? -26.508 8.390 36.065 1.00 91.19 184 GLY A CA 1
ATOM 1400 C C . GLY A 1 184 ? -26.211 8.948 37.459 1.00 91.19 184 GLY A C 1
ATOM 1401 O O . GLY A 1 184 ? -26.766 8.479 38.456 1.00 91.19 184 GLY A O 1
ATOM 1402 N N . PHE A 1 185 ? -25.406 10.011 37.532 1.00 94.62 185 PHE A N 1
ATOM 1403 C CA . PHE A 1 185 ? -25.113 10.703 38.784 1.00 94.62 185 PHE A CA 1
ATOM 1404 C C . PHE A 1 185 ? -26.365 11.334 39.404 1.00 94.62 185 PHE A C 1
ATOM 1406 O O . PHE A 1 185 ? -26.593 11.191 40.605 1.00 94.62 185 PHE A O 1
ATOM 1413 N N . TYR A 1 186 ? -27.211 11.978 38.596 1.00 95.94 186 TYR A N 1
ATOM 1414 C CA . TYR A 1 186 ? -28.466 12.578 39.048 1.00 95.94 186 TYR A CA 1
ATOM 1415 C C . TYR A 1 186 ? -29.430 11.536 39.632 1.00 95.94 186 TYR A C 1
ATOM 1417 O O . TYR A 1 186 ? -29.980 11.731 40.720 1.00 95.94 186 TYR A O 1
ATOM 1425 N N . VAL A 1 187 ? -29.595 10.395 38.958 1.00 96.00 187 VAL A N 1
ATOM 1426 C CA . VAL A 1 187 ? -30.437 9.290 39.435 1.00 96.00 187 VAL A CA 1
ATOM 1427 C C . VAL A 1 187 ? -29.912 8.759 40.769 1.00 96.00 187 VAL A C 1
ATOM 1429 O O . VAL A 1 187 ? -30.667 8.693 41.741 1.00 96.00 187 VAL A O 1
ATOM 1432 N N . LEU A 1 188 ? -28.612 8.457 40.864 1.00 93.25 188 LEU A N 1
ATOM 1433 C CA . LEU A 1 188 ? -27.987 7.992 42.108 1.00 93.25 188 LEU A CA 1
ATOM 1434 C C . LEU A 1 188 ? -28.117 9.015 43.244 1.00 93.25 188 LEU A C 1
ATOM 1436 O O . LEU A 1 188 ? -28.378 8.640 44.391 1.00 93.25 188 LEU A O 1
ATOM 1440 N N . TYR A 1 189 ? -27.979 10.304 42.936 1.00 93.44 189 TYR A N 1
ATOM 1441 C CA . TYR A 1 189 ? -28.164 11.386 43.897 1.00 93.44 189 TYR A CA 1
ATOM 1442 C C . TYR A 1 189 ? -29.596 11.409 44.446 1.00 93.44 189 TYR A C 1
ATOM 1444 O O . TYR A 1 189 ? -29.795 11.457 45.664 1.00 93.44 189 TYR A O 1
ATOM 1452 N N . ASN A 1 190 ? -30.596 11.291 43.569 1.00 93.44 190 ASN A N 1
ATOM 1453 C CA . ASN A 1 190 ? -32.003 11.276 43.959 1.00 93.44 190 ASN A CA 1
ATOM 1454 C C . ASN A 1 190 ? -32.352 10.035 44.803 1.00 93.44 190 ASN A C 1
ATOM 1456 O O . ASN A 1 190 ? -32.981 10.152 45.858 1.00 93.44 190 ASN A O 1
ATOM 1460 N N . TYR A 1 191 ? -31.861 8.852 44.412 1.00 93.50 191 TYR A N 1
ATOM 1461 C CA . TYR A 1 191 ? -32.016 7.627 45.207 1.00 93.50 191 TYR A CA 1
ATOM 1462 C C . TYR A 1 191 ? -31.396 7.766 46.598 1.00 93.50 191 TYR A C 1
ATOM 1464 O O . TYR A 1 191 ? -32.020 7.403 47.598 1.00 93.50 191 TYR A O 1
ATOM 1472 N N . ARG A 1 192 ? -30.195 8.347 46.694 1.00 93.38 192 ARG A N 1
ATOM 1473 C CA . ARG A 1 192 ? -29.524 8.568 47.980 1.00 93.38 192 ARG A CA 1
ATOM 1474 C C . ARG A 1 192 ? -30.296 9.538 48.873 1.00 93.38 192 ARG A C 1
ATOM 1476 O O . ARG A 1 192 ? -30.329 9.334 50.087 1.00 93.38 192 ARG A O 1
ATOM 1483 N N . SER A 1 193 ? -30.908 10.570 48.293 1.00 91.12 193 SER A N 1
ATOM 1484 C CA . SER A 1 193 ? -31.752 11.520 49.026 1.00 91.12 193 SER A CA 1
ATOM 1485 C C . SER A 1 193 ? -32.970 10.822 49.641 1.00 91.12 193 SER A C 1
ATOM 1487 O O . SER A 1 193 ? -33.169 10.887 50.855 1.00 91.12 193 SER A O 1
ATOM 1489 N N . LYS A 1 194 ? -33.706 10.037 48.841 1.00 91.50 194 LYS A N 1
ATOM 1490 C CA . LYS A 1 194 ? -34.876 9.274 49.313 1.00 91.50 194 LYS A CA 1
ATOM 1491 C C . LYS A 1 194 ? -34.523 8.204 50.351 1.00 91.50 194 LYS A C 1
ATOM 1493 O O . LYS A 1 194 ? -35.277 7.984 51.293 1.00 91.50 194 LYS A O 1
ATOM 1498 N N . TYR A 1 195 ? -33.364 7.556 50.235 1.00 89.62 195 TYR A N 1
ATOM 1499 C CA . TYR A 1 195 ? -32.930 6.585 51.246 1.00 89.62 195 TYR A CA 1
ATOM 1500 C C . TYR A 1 195 ? -32.664 7.236 52.610 1.00 89.62 195 TYR A C 1
ATOM 1502 O O . TYR A 1 195 ? -32.978 6.646 53.644 1.00 89.62 195 TYR A O 1
ATOM 1510 N N . LYS A 1 196 ? -32.120 8.461 52.642 1.00 88.75 196 LYS A N 1
ATOM 1511 C CA . LYS A 1 196 ? -31.866 9.169 53.907 1.00 88.75 196 LYS A CA 1
ATOM 1512 C C . LYS A 1 196 ? -33.158 9.494 54.660 1.00 88.75 196 LYS A C 1
ATOM 1514 O O . LYS A 1 196 ? -33.179 9.337 55.880 1.00 88.75 196 LYS A O 1
ATOM 1519 N N . THR A 1 197 ? -34.221 9.898 53.962 1.00 88.69 197 THR A N 1
ATOM 1520 C CA . THR A 1 197 ? -35.505 10.242 54.598 1.00 88.69 197 THR A CA 1
ATOM 1521 C C . THR A 1 197 ? -36.187 9.016 55.207 1.00 88.69 197 THR A C 1
ATOM 1523 O O . THR A 1 197 ? -36.638 9.072 56.348 1.00 88.69 197 THR A O 1
ATOM 1526 N N . VAL A 1 198 ? -36.187 7.870 54.513 1.00 87.19 198 VAL A N 1
ATOM 1527 C CA . VAL A 1 198 ? -36.775 6.618 55.037 1.00 87.19 198 VAL A CA 1
ATOM 1528 C C . VAL A 1 198 ? -36.032 6.122 56.281 1.00 87.19 198 VAL A C 1
ATOM 1530 O O . VAL A 1 198 ? -36.657 5.727 57.266 1.00 87.19 198 VAL A O 1
ATOM 1533 N N . VAL A 1 199 ? -34.696 6.182 56.279 1.00 88.06 199 VAL A N 1
ATOM 1534 C CA . VAL A 1 199 ? -33.887 5.759 57.435 1.00 88.06 199 VAL A CA 1
ATOM 1535 C C . VAL A 1 199 ? -34.128 6.658 58.651 1.00 88.06 199 VAL A C 1
ATOM 1537 O O . VAL A 1 199 ? -34.221 6.147 59.768 1.00 88.06 199 VAL A O 1
ATOM 1540 N N . GLN A 1 200 ? -34.265 7.976 58.463 1.00 84.94 200 GLN A N 1
ATOM 1541 C CA . GLN A 1 200 ? -34.604 8.877 59.569 1.00 84.94 200 GLN A CA 1
ATOM 1542 C C . GLN A 1 200 ? -36.010 8.610 60.123 1.00 84.94 200 GLN A C 1
ATOM 1544 O O . GLN A 1 200 ? -36.149 8.490 61.341 1.00 84.94 200 GLN A O 1
ATOM 1549 N N . ASN A 1 201 ? -37.016 8.412 59.266 1.00 84.06 201 ASN A N 1
ATOM 1550 C CA . ASN A 1 201 ? -38.388 8.127 59.705 1.00 84.06 201 ASN A CA 1
ATOM 1551 C C . ASN A 1 201 ? -38.490 6.807 60.490 1.00 84.06 201 ASN A C 1
ATOM 1553 O O . ASN A 1 201 ? -39.134 6.751 61.536 1.00 84.06 201 ASN A O 1
ATOM 1557 N N . ASN A 1 202 ? -37.778 5.759 60.060 1.00 82.00 202 ASN A N 1
ATOM 1558 C CA . ASN A 1 202 ? -37.726 4.493 60.801 1.00 82.00 202 ASN A CA 1
ATOM 1559 C C . ASN A 1 202 ? -37.061 4.633 62.177 1.00 82.00 202 ASN A C 1
ATOM 1561 O O . ASN A 1 202 ? -37.453 3.943 63.121 1.00 82.00 202 ASN A O 1
ATOM 1565 N N . LYS A 1 203 ? -36.072 5.527 62.322 1.00 84.50 2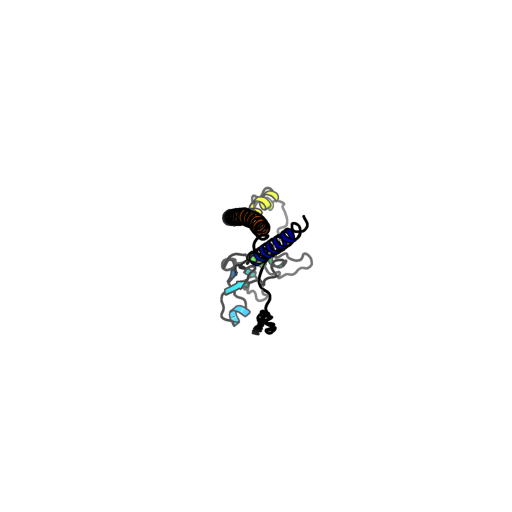03 LYS A N 1
ATOM 1566 C CA . LYS A 1 203 ? -35.436 5.785 63.620 1.00 84.50 203 LYS A CA 1
ATOM 1567 C C . LYS A 1 203 ? -36.415 6.437 64.603 1.00 84.50 203 LYS A C 1
ATOM 1569 O O . LYS A 1 203 ? -36.449 6.019 65.757 1.00 84.50 203 LYS A O 1
ATOM 1574 N N . VAL A 1 204 ? -37.234 7.384 64.136 1.00 82.06 204 VAL A N 1
ATOM 1575 C CA . VAL A 1 204 ? -38.256 8.068 64.953 1.00 82.06 204 VAL A CA 1
ATOM 1576 C C . VAL A 1 204 ? -39.371 7.106 65.381 1.00 82.06 204 VAL A C 1
ATOM 1578 O O . VAL A 1 204 ? -39.706 7.041 66.565 1.00 82.06 204 VAL A O 1
ATOM 1581 N N . ASN A 1 205 ? -39.882 6.280 64.463 1.00 76.31 205 ASN A N 1
ATOM 1582 C CA . ASN A 1 205 ? -40.932 5.301 64.779 1.00 76.31 205 ASN A CA 1
ATOM 1583 C C . ASN A 1 205 ? -40.460 4.245 65.792 1.00 76.31 205 ASN A C 1
ATOM 1585 O O . ASN A 1 205 ? -41.213 3.842 66.678 1.00 76.31 205 ASN A O 1
ATOM 1589 N N . LYS A 1 206 ? -39.188 3.827 65.714 1.00 78.25 206 LYS A N 1
ATOM 1590 C CA . LYS A 1 206 ? -38.615 2.880 66.678 1.00 78.25 206 LYS A CA 1
ATOM 1591 C C . LYS A 1 206 ? -38.492 3.483 68.080 1.00 78.25 206 LYS A C 1
ATOM 1593 O O . LYS A 1 206 ? -38.758 2.777 69.047 1.00 78.25 206 LYS A O 1
ATOM 1598 N N . SER A 1 207 ? -38.141 4.767 68.210 1.00 77.75 207 SER A N 1
ATOM 1599 C CA . SER A 1 207 ? -38.154 5.444 69.519 1.00 77.75 207 SER A CA 1
ATOM 1600 C C . SER A 1 207 ? -39.562 5.600 70.098 1.00 77.75 207 SER A C 1
ATOM 1602 O O . SER A 1 207 ? -39.722 5.492 71.310 1.00 77.75 207 SER A O 1
ATOM 1604 N N . LEU A 1 208 ? -40.583 5.785 69.254 1.00 72.50 208 LEU A N 1
ATOM 1605 C CA . LEU A 1 208 ? -41.967 5.945 69.707 1.00 72.50 208 LEU A CA 1
ATOM 1606 C C . LEU A 1 208 ? -42.551 4.635 70.271 1.00 72.50 208 LEU A C 1
ATOM 1608 O O . LEU A 1 208 ? -43.164 4.639 71.334 1.00 72.50 208 LEU A O 1
ATOM 1612 N N . ASN A 1 209 ? -42.285 3.495 69.622 1.00 65.69 209 ASN A N 1
ATOM 1613 C CA . ASN A 1 209 ? -42.788 2.190 70.075 1.00 65.69 209 ASN A CA 1
ATOM 1614 C C . ASN A 1 209 ? -42.108 1.676 71.357 1.00 65.69 209 ASN A C 1
ATOM 1616 O O . ASN A 1 209 ? -42.728 0.945 72.124 1.00 65.69 209 ASN A O 1
ATOM 1620 N N . VAL A 1 210 ? -40.852 2.057 71.622 1.00 66.44 210 VAL A N 1
ATOM 1621 C CA . VAL A 1 210 ? -40.157 1.681 72.871 1.00 66.44 210 VAL A CA 1
ATOM 1622 C C . VAL A 1 210 ? -40.692 2.473 74.071 1.00 66.44 210 VAL A C 1
ATOM 1624 O O . VAL A 1 210 ? -40.743 1.939 75.174 1.00 66.44 210 VAL A O 1
ATOM 1627 N N . ALA A 1 211 ? -41.159 3.707 73.863 1.00 62.06 211 ALA A N 1
ATOM 1628 C CA . ALA A 1 211 ? -41.770 4.512 74.921 1.00 62.06 211 ALA A CA 1
ATOM 1629 C C . ALA A 1 211 ? -43.188 4.039 75.314 1.00 62.06 211 ALA A C 1
ATOM 1631 O O . ALA A 1 211 ? -43.615 4.285 76.436 1.00 62.06 211 ALA A O 1
ATOM 1632 N N . ALA A 1 212 ? -43.901 3.336 74.426 1.00 59.12 212 ALA A N 1
ATOM 1633 C CA . ALA A 1 212 ? -45.262 2.838 74.670 1.00 59.12 212 ALA A CA 1
ATOM 1634 C C . ALA A 1 212 ? -45.326 1.422 75.287 1.00 59.12 212 ALA A C 1
ATOM 1636 O O . ALA A 1 212 ? -46.404 0.950 75.639 1.00 59.12 212 ALA A O 1
ATOM 1637 N N . ALA A 1 213 ? -44.190 0.731 75.428 1.00 55.12 213 ALA A N 1
ATOM 1638 C CA . ALA A 1 213 ? -44.134 -0.645 75.925 1.00 55.12 213 ALA A CA 1
ATOM 1639 C C . ALA A 1 213 ? -44.262 -0.864 77.458 1.00 55.12 213 ALA A C 1
ATOM 1641 O O . ALA A 1 213 ? -44.533 -2.006 77.837 1.00 55.12 213 ALA A O 1
ATOM 1642 N N . PRO A 1 214 ? -44.112 0.116 78.377 1.00 51.53 214 PRO A N 1
ATOM 1643 C CA . PRO A 1 214 ? -44.111 -0.192 79.804 1.00 51.53 214 PRO A CA 1
ATOM 1644 C C . PRO A 1 214 ? -45.490 0.016 80.451 1.00 51.53 214 PRO A C 1
ATOM 1646 O O . PRO A 1 214 ? -45.596 0.807 81.375 1.00 51.53 214 PRO A O 1
ATOM 1649 N N . LEU A 1 215 ? -46.548 -0.675 80.003 1.00 54.62 215 LEU A N 1
ATOM 1650 C CA . LEU A 1 215 ? -47.808 -0.757 80.778 1.00 54.62 215 LEU A CA 1
ATOM 1651 C C . LEU A 1 215 ? -48.562 -2.103 80.705 1.00 54.62 215 LEU A C 1
ATOM 1653 O O . LEU A 1 215 ? -49.591 -2.243 81.358 1.00 54.62 215 LEU A O 1
ATOM 1657 N N . LEU A 1 216 ? -48.065 -3.122 79.989 1.00 53.34 216 LEU A N 1
ATOM 1658 C CA . LEU A 1 216 ? -48.760 -4.421 79.862 1.00 53.34 216 LEU A CA 1
ATOM 1659 C C . LEU A 1 216 ? -47.864 -5.657 80.086 1.00 53.34 216 LEU A C 1
ATOM 1661 O O . LEU A 1 216 ? -48.165 -6.736 79.586 1.00 53.34 216 LEU A O 1
ATOM 1665 N N . SER A 1 217 ? -46.781 -5.549 80.868 1.00 47.59 217 SER A N 1
ATOM 1666 C CA . SER A 1 217 ? -46.005 -6.724 81.317 1.00 47.59 217 SER A CA 1
ATOM 1667 C C . SER A 1 217 ? -46.338 -7.120 82.760 1.00 47.59 217 SER A C 1
ATOM 1669 O O . SER A 1 217 ? -45.479 -7.172 83.640 1.00 47.59 217 SER A O 1
ATOM 1671 N N . GLY A 1 218 ? -47.608 -7.408 83.006 1.00 52.81 218 GLY A N 1
ATOM 1672 C CA . GLY A 1 218 ? -48.029 -8.239 84.123 1.00 52.81 218 GLY A CA 1
ATOM 1673 C C . GLY A 1 218 ? -48.917 -9.336 83.559 1.00 52.81 218 GLY A C 1
ATOM 1674 O O . GLY A 1 218 ? -49.863 -9.018 82.854 1.00 52.81 218 GLY A O 1
ATOM 1675 N N . VAL A 1 219 ? -48.638 -10.595 83.909 1.00 54.41 219 VAL A N 1
ATOM 1676 C CA . VAL A 1 219 ? -49.498 -11.771 83.656 1.00 54.41 219 VAL A CA 1
ATOM 1677 C C . VAL A 1 219 ? -49.309 -12.450 82.282 1.00 54.41 219 VAL A C 1
ATOM 1679 O O . VAL A 1 219 ? -50.125 -12.330 81.380 1.00 54.41 219 VAL A O 1
ATOM 1682 N N . ASN A 1 220 ? -48.240 -13.242 82.122 1.00 42.06 220 ASN A N 1
ATOM 1683 C CA . ASN A 1 220 ? -48.341 -14.712 82.197 1.00 42.06 220 ASN A CA 1
ATOM 1684 C C . ASN A 1 220 ? -47.047 -15.432 81.784 1.00 42.06 220 ASN A C 1
ATOM 1686 O O . ASN A 1 220 ? -46.516 -15.288 80.687 1.00 42.06 220 ASN A O 1
ATOM 1690 N N . ARG A 1 221 ? -46.585 -16.260 82.718 1.00 49.72 221 ARG A N 1
ATOM 1691 C CA . ARG A 1 221 ? -45.526 -17.261 82.617 1.00 49.72 221 ARG A CA 1
ATOM 1692 C C . ARG A 1 221 ? -46.180 -18.581 82.197 1.00 49.72 221 ARG A C 1
ATOM 1694 O O . ARG A 1 221 ? -46.983 -19.084 82.970 1.00 49.72 221 ARG A O 1
ATOM 1701 N N . ALA A 1 222 ? -45.789 -19.163 81.064 1.00 46.44 222 ALA A N 1
ATOM 1702 C CA . ALA A 1 222 ? -45.796 -20.617 80.856 1.00 46.44 222 ALA A CA 1
ATOM 1703 C C . ALA A 1 222 ? -45.026 -20.995 79.578 1.00 46.44 222 ALA A C 1
ATOM 1705 O O . ALA A 1 222 ? -45.456 -20.715 78.466 1.00 46.44 222 ALA A O 1
ATOM 1706 N N . THR A 1 223 ? -43.856 -21.600 79.797 1.00 51.59 223 THR A N 1
ATOM 1707 C CA . THR A 1 223 ? -43.327 -22.784 79.096 1.00 51.59 223 THR A CA 1
ATOM 1708 C C . THR A 1 223 ? -43.833 -23.082 77.681 1.00 51.59 223 THR A C 1
ATOM 1710 O O . THR A 1 223 ? -44.959 -23.538 77.526 1.00 51.59 223 THR A O 1
ATOM 1713 N N . HIS A 1 224 ? -42.931 -23.052 76.696 1.00 40.56 224 HIS A N 1
ATOM 1714 C CA . HIS A 1 224 ? -42.748 -24.212 75.818 1.00 40.56 224 HIS A CA 1
ATOM 1715 C C . HIS A 1 224 ? -41.386 -24.168 75.111 1.00 40.56 224 HIS A C 1
ATOM 1717 O O . HIS A 1 224 ? -41.079 -23.252 74.351 1.00 40.56 224 HIS A O 1
ATOM 1723 N N . SER A 1 225 ? -40.570 -25.184 75.393 1.00 52.22 225 SER A N 1
ATOM 1724 C CA . SER A 1 225 ? -39.378 -25.546 74.631 1.00 52.22 225 SER A CA 1
ATOM 1725 C C . SER A 1 225 ? -39.783 -26.014 73.236 1.00 52.22 225 SER A C 1
ATOM 1727 O O . SER A 1 225 ? -40.619 -26.909 73.124 1.00 52.22 225 SER A O 1
ATOM 1729 N N . ALA A 1 226 ? -39.147 -25.486 72.189 1.00 44.19 226 ALA A N 1
ATOM 1730 C CA . ALA A 1 226 ? -39.067 -26.157 70.895 1.00 44.19 226 ALA A CA 1
ATOM 1731 C C . ALA A 1 226 ? -37.866 -25.655 70.077 1.00 44.19 226 ALA A C 1
ATOM 1733 O O . ALA A 1 226 ? -37.827 -24.522 69.614 1.00 44.19 226 ALA A O 1
ATOM 1734 N N . HIS A 1 227 ? -36.904 -26.564 69.936 1.00 44.62 227 HIS A N 1
ATOM 1735 C CA . HIS A 1 227 ? -36.187 -26.903 68.709 1.00 44.62 227 HIS A CA 1
ATOM 1736 C C . HIS A 1 227 ? -35.495 -25.792 67.895 1.00 44.62 227 HIS A C 1
ATOM 1738 O O . HIS A 1 227 ? -36.081 -25.118 67.053 1.00 44.62 227 HIS A O 1
ATOM 1744 N N . LEU A 1 228 ? -34.170 -25.742 68.057 1.00 50.31 228 LEU A N 1
ATOM 1745 C CA . LEU A 1 228 ? -33.218 -25.225 67.076 1.00 50.31 228 LEU A CA 1
ATOM 1746 C C . LEU A 1 228 ? -33.340 -26.007 65.755 1.00 50.31 228 LEU A C 1
ATOM 1748 O O . LEU A 1 228 ? -33.181 -27.230 65.747 1.00 50.31 228 LEU A O 1
ATOM 1752 N N . GLN A 1 229 ? -33.562 -25.302 64.645 1.00 42.62 229 GLN A N 1
ATOM 1753 C CA . GLN A 1 229 ? -33.140 -25.736 63.313 1.00 42.62 229 GLN A CA 1
ATOM 1754 C C . GLN A 1 229 ? -32.441 -24.574 62.607 1.00 42.62 229 GLN A C 1
ATOM 1756 O O . GLN A 1 229 ? -33.027 -23.542 62.290 1.00 42.62 229 GLN A O 1
ATOM 1761 N N . ASP A 1 230 ? -31.145 -24.783 62.427 1.00 48.38 230 ASP A N 1
ATOM 1762 C CA . ASP A 1 230 ? -30.175 -23.936 61.760 1.00 48.38 230 ASP A CA 1
ATOM 1763 C C . ASP A 1 230 ? -30.296 -24.160 60.241 1.00 48.38 230 ASP A C 1
ATOM 1765 O O . ASP A 1 230 ? -29.983 -25.241 59.742 1.00 48.38 230 ASP A O 1
ATOM 1769 N N . TYR A 1 231 ? -30.805 -23.173 59.498 1.00 44.22 231 TYR A N 1
ATOM 1770 C CA . TYR A 1 231 ? -30.831 -23.184 58.028 1.00 44.22 231 TYR A CA 1
ATOM 1771 C C . TYR A 1 231 ? -29.932 -22.064 57.489 1.00 44.22 231 TYR A C 1
ATOM 1773 O O . TYR A 1 231 ? -30.374 -21.014 57.021 1.00 44.22 231 TYR A O 1
ATOM 1781 N N . SER A 1 232 ? -28.623 -22.314 57.558 1.00 49.22 232 SER A N 1
ATOM 1782 C CA . SER A 1 232 ? -27.580 -21.535 56.886 1.00 49.22 232 SER A CA 1
ATOM 1783 C C . SER A 1 232 ? -27.597 -21.826 55.379 1.00 49.22 232 SER A C 1
ATOM 1785 O O . SER A 1 232 ? -26.949 -22.747 54.881 1.00 49.22 232 SER A O 1
ATOM 1787 N N . THR A 1 233 ? -28.368 -21.047 54.622 1.00 48.22 233 THR A N 1
ATOM 1788 C CA . THR A 1 233 ? -28.379 -21.092 53.153 1.00 48.22 233 THR A CA 1
ATOM 1789 C C . THR A 1 233 ? -27.241 -20.236 52.592 1.00 48.22 233 THR A C 1
ATOM 1791 O O . THR A 1 233 ? -27.358 -19.026 52.410 1.00 48.22 233 THR A O 1
ATOM 1794 N N . ARG A 1 234 ? -26.096 -20.871 52.311 1.00 42.47 234 ARG A N 1
ATOM 1795 C CA . ARG A 1 234 ? -25.020 -20.267 51.506 1.00 42.47 234 ARG A CA 1
ATOM 1796 C C . ARG A 1 234 ? -25.369 -20.331 50.009 1.00 42.47 234 ARG A C 1
ATOM 1798 O O . ARG A 1 234 ? -25.715 -21.413 49.532 1.00 42.47 234 ARG A O 1
ATOM 1805 N N . PRO A 1 235 ? -25.200 -19.247 49.231 1.00 52.03 235 PRO A N 1
ATOM 1806 C CA . PRO A 1 235 ? -25.273 -19.319 47.777 1.00 52.03 235 PRO A CA 1
ATOM 1807 C C . PRO A 1 235 ? -24.000 -19.967 47.205 1.00 52.03 235 PRO A C 1
ATOM 1809 O O . PRO A 1 235 ? -22.882 -19.508 47.447 1.00 52.03 235 PRO A O 1
ATOM 1812 N N . LYS A 1 236 ? -24.178 -21.047 46.434 1.00 53.50 236 LYS A N 1
ATOM 1813 C CA . LYS A 1 236 ? -23.139 -21.643 45.584 1.00 53.50 236 LYS A CA 1
ATOM 1814 C C . LYS A 1 236 ? -22.896 -20.709 44.399 1.00 53.50 236 LYS A C 1
ATOM 1816 O O . LYS A 1 236 ? -23.752 -20.592 43.527 1.00 53.50 236 LYS A O 1
ATOM 1821 N N . TYR A 1 237 ? -21.739 -20.054 44.370 1.00 51.19 237 TYR A N 1
ATOM 1822 C CA . TYR A 1 237 ? -21.282 -19.353 43.176 1.00 51.19 237 TYR A CA 1
ATOM 1823 C C . TYR A 1 237 ? -20.830 -20.365 42.121 1.00 51.19 237 TYR A C 1
ATOM 1825 O O . TYR A 1 237 ? -20.072 -21.297 42.386 1.00 51.19 237 TYR A O 1
ATOM 1833 N N . LEU A 1 238 ? -21.392 -20.161 40.937 1.00 57.19 238 LEU A N 1
ATOM 1834 C CA . LEU A 1 238 ? -21.267 -20.926 39.712 1.00 57.19 238 LEU A CA 1
ATOM 1835 C C . LEU A 1 238 ? -19.842 -20.790 39.147 1.00 57.19 238 LEU A C 1
ATOM 1837 O O . LEU A 1 238 ? -19.401 -19.688 38.829 1.00 57.19 238 LEU A O 1
ATOM 1841 N N . ASN A 1 239 ? -19.132 -21.912 39.016 1.00 44.06 239 ASN A N 1
ATOM 1842 C CA . ASN A 1 239 ? -17.880 -22.001 38.266 1.00 44.06 239 ASN A CA 1
ATOM 1843 C C . ASN A 1 239 ? -18.201 -21.931 36.765 1.00 44.06 239 ASN A C 1
ATOM 1845 O O . ASN A 1 239 ? -18.769 -22.872 36.214 1.00 44.06 239 ASN A O 1
ATOM 1849 N N . ILE A 1 240 ? -17.835 -20.833 36.104 1.00 58.59 240 ILE A N 1
ATOM 1850 C CA . ILE A 1 240 ? -17.854 -20.729 34.642 1.00 58.59 240 ILE A CA 1
ATOM 1851 C C . ILE A 1 240 ? -16.469 -21.148 34.143 1.00 58.59 240 ILE A C 1
ATOM 1853 O O . ILE A 1 240 ? -15.499 -20.404 34.269 1.00 58.59 240 ILE A O 1
ATOM 1857 N N . MET A 1 241 ? -16.377 -22.363 33.597 1.00 44.03 241 MET A N 1
ATOM 1858 C CA . MET A 1 241 ? -15.228 -22.797 32.806 1.00 44.03 241 MET A CA 1
ATOM 1859 C C . MET A 1 241 ? -15.262 -22.095 31.448 1.00 44.03 241 MET A C 1
ATOM 1861 O O . MET A 1 241 ? -16.158 -22.331 30.642 1.00 44.03 241 MET A O 1
ATOM 1865 N N . ILE A 1 242 ? -14.264 -21.254 31.183 1.00 57.88 242 ILE A N 1
ATOM 1866 C CA . ILE A 1 242 ? -13.972 -20.750 29.841 1.00 57.88 242 ILE A CA 1
ATOM 1867 C C . ILE A 1 242 ? -13.012 -21.751 29.191 1.00 57.88 242 ILE A C 1
ATOM 1869 O O . ILE A 1 242 ? -11.831 -21.806 29.536 1.00 57.88 242 ILE A O 1
ATOM 1873 N N . GLN A 1 243 ? -13.523 -22.566 28.265 1.00 51.41 243 GLN A N 1
ATOM 1874 C CA . GLN A 1 243 ? -12.687 -23.366 27.373 1.00 51.41 243 GLN A CA 1
ATOM 1875 C C . GLN A 1 243 ? -12.009 -22.451 26.347 1.00 51.41 243 GLN A C 1
ATOM 1877 O O . GLN A 1 243 ? -12.656 -21.744 25.578 1.00 51.41 243 GLN A O 1
ATOM 1882 N N . LYS A 1 244 ? -10.678 -22.500 26.339 1.00 49.09 244 LYS A N 1
ATOM 1883 C CA . LYS A 1 244 ? -9.798 -21.944 25.310 1.00 49.09 244 LYS A CA 1
ATOM 1884 C C . LYS A 1 244 ? -9.937 -22.803 24.045 1.00 49.09 244 LYS A C 1
ATOM 1886 O O . LYS A 1 244 ? -9.519 -23.958 24.061 1.00 49.09 244 LYS A O 1
ATOM 1891 N N . GLN A 1 245 ? -10.480 -22.262 22.956 1.00 51.84 245 GLN A N 1
ATOM 1892 C CA . GLN A 1 245 ? -10.300 -22.858 21.630 1.00 51.84 245 GLN A CA 1
ATOM 1893 C C . GLN A 1 245 ? -8.996 -22.336 21.022 1.00 51.84 245 GLN A C 1
ATOM 1895 O O . GLN A 1 245 ? -8.866 -21.167 20.671 1.00 51.84 245 GLN A O 1
ATOM 1900 N N . SER A 1 246 ? -8.019 -23.236 20.952 1.00 54.69 246 SER A N 1
ATOM 1901 C CA . SER A 1 246 ? -6.831 -23.138 20.112 1.00 54.69 246 SER A CA 1
ATOM 1902 C C . SER A 1 246 ? -7.233 -23.514 18.689 1.00 54.69 246 SER A C 1
ATOM 1904 O O . SER A 1 246 ? -7.583 -24.667 18.450 1.00 54.69 246 SER A O 1
ATOM 1906 N N . THR A 1 247 ? -7.171 -22.574 17.751 1.00 55.44 247 THR A N 1
ATOM 1907 C CA . THR A 1 247 ? -7.139 -22.882 16.316 1.00 55.44 247 THR A CA 1
ATOM 1908 C C . THR A 1 247 ? -5.772 -22.489 15.776 1.00 55.44 247 THR A C 1
ATOM 1910 O O . THR A 1 247 ? -5.513 -21.361 15.373 1.00 55.44 247 THR A O 1
ATOM 1913 N N . THR A 1 248 ? -4.865 -23.458 15.822 1.00 55.25 248 THR A N 1
ATOM 1914 C CA . THR A 1 248 ? -3.745 -23.583 14.895 1.00 55.25 248 THR A CA 1
ATOM 1915 C C . THR A 1 248 ? -4.328 -23.853 13.511 1.00 55.25 248 THR A C 1
ATOM 1917 O O . THR A 1 248 ? -5.083 -24.805 13.331 1.00 55.25 248 THR A O 1
ATOM 1920 N N . THR A 1 249 ? -4.018 -23.010 12.532 1.00 54.06 249 THR A N 1
ATOM 1921 C CA . THR A 1 249 ? -4.163 -23.364 11.117 1.00 54.06 249 THR A CA 1
ATOM 1922 C C . THR A 1 249 ? -2.828 -23.086 10.454 1.00 54.06 249 THR A C 1
ATOM 1924 O O . THR A 1 249 ? -2.495 -21.940 10.167 1.00 54.06 249 THR A O 1
ATOM 1927 N N . ASP A 1 250 ? -2.068 -24.164 10.290 1.00 56.00 250 ASP A N 1
ATOM 1928 C CA . ASP A 1 250 ? -0.974 -24.276 9.337 1.00 56.00 250 ASP A CA 1
ATOM 1929 C C . ASP A 1 250 ? -1.556 -24.364 7.922 1.00 56.00 250 ASP A C 1
ATOM 1931 O O . ASP A 1 250 ? -2.391 -25.236 7.649 1.00 56.00 250 ASP A O 1
ATOM 1935 N N . ARG A 1 251 ? -1.089 -23.493 7.027 1.00 52.78 251 ARG A N 1
ATOM 1936 C CA . ARG A 1 251 ? -0.784 -23.807 5.626 1.00 52.78 251 ARG A CA 1
ATOM 1937 C C . ARG A 1 251 ? -0.013 -22.674 4.970 1.00 52.78 251 ARG A C 1
ATOM 1939 O O . ARG A 1 251 ? -0.418 -21.509 5.162 1.00 52.78 251 ARG A O 1
#

Secondary structure (DSSP, 8-state):
-GGGSHHHHHHHHHHHHHHHHHHHHS---------EEEE--SHHHHHHT-SEEEESS-EEEEE---TTS---EEEEEPPTT-TT-GGGGT---SSS--S-PPEEEEE-STTTTSS--PPP----------S-TTTTTT-S-HHHHHHHHTT--TTHHHHHHHHHHHHHHHHHHHHHHHHHHHHHHHHHHHHHHHHHHHHHHHHHHHHHHHHT-TT---S--------------------------------

InterPro domains:
  IPR000472 Activin types I and II receptor domain [PF01064] (36-118)
  IPR045860 Snake toxin-like superfamily [G3DSA:2.10.60.10] (33-134)
  IPR045860 Snake toxin-like superfamily [SSF57302] (36-119)

pLDDT: mean 73.9, std 18.11, range [40.56, 98.25]

Sequence (251 aa):
MKNFLFVSGSLWVHLLTLLLLQLMLLPKRSSQERLLTCVCTTPLCQALGESTCTTASKCYSQLLDRQDGTVPITRGCMRAGQLDSLLCMNQRPAVGRIANWPSLICCSHHLCNQDIAPTASMPPTTTDENNNELALLGLTSMEEFHIKYNSGNATDEAQKGLQHLYLMVIGISLLIMIIVSSVGFYVLYNYRSKYKTVVQNNKVNKSLNVAAAPLLSGVNRATHSAHLQDYSTRPKYLNIMIQKQSTTTDR

Organism: Meganyctiphanes norvegica (NCBI:txid48144)